Protein AF-A0A518C9S1-F1 (afdb_monomer_lite)

Structure (mmCIF, N/CA/C/O backbone):
data_AF-A0A518C9S1-F1
#
_entry.id   AF-A0A518C9S1-F1
#
loop_
_atom_site.group_PDB
_atom_site.id
_atom_site.type_symbol
_atom_site.label_atom_id
_atom_site.label_alt_id
_atom_site.label_comp_id
_atom_site.label_asym_id
_atom_site.label_entity_id
_atom_site.label_seq_id
_atom_site.pdbx_PDB_ins_code
_atom_site.Cartn_x
_atom_site.Cartn_y
_atom_site.Cartn_z
_atom_site.occupancy
_atom_site.B_iso_or_equiv
_atom_site.auth_seq_id
_atom_site.auth_comp_id
_atom_site.auth_asym_id
_atom_site.auth_atom_id
_atom_site.pdbx_PDB_model_num
ATOM 1 N N . MET A 1 1 ? -27.312 -19.125 54.087 1.00 83.06 1 MET A N 1
ATOM 2 C CA . MET A 1 1 ? -27.194 -19.380 52.635 1.00 83.06 1 MET A CA 1
ATOM 3 C C . MET A 1 1 ? -26.162 -18.412 52.085 1.00 83.06 1 MET A C 1
ATOM 5 O O . MET A 1 1 ? -26.338 -17.221 52.295 1.00 83.06 1 MET A O 1
ATOM 9 N N . ILE A 1 2 ? -25.080 -18.897 51.471 1.00 85.62 2 ILE A N 1
ATOM 10 C CA . ILE A 1 2 ? -24.078 -18.037 50.819 1.00 85.62 2 ILE A CA 1
ATOM 11 C C . ILE A 1 2 ? -24.485 -17.885 49.352 1.00 85.62 2 ILE A C 1
ATOM 13 O O . ILE A 1 2 ? -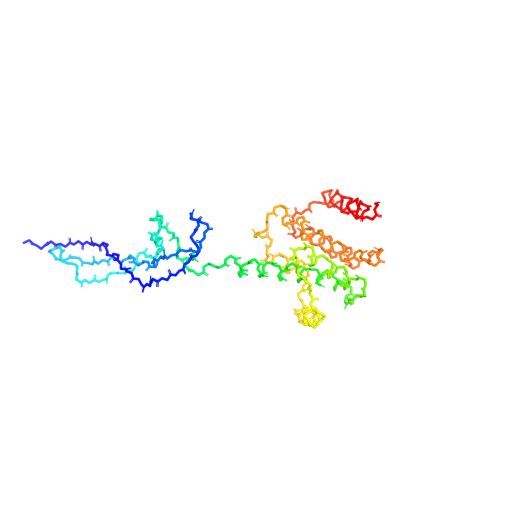24.740 -18.891 48.693 1.00 85.62 2 ILE A O 1
ATOM 17 N N . ILE A 1 3 ? -24.561 -16.648 48.855 1.00 87.88 3 ILE A N 1
ATOM 18 C CA . ILE A 1 3 ? -24.878 -16.346 47.452 1.00 87.88 3 ILE A CA 1
ATOM 19 C C . ILE A 1 3 ? -23.608 -15.835 46.776 1.00 87.88 3 ILE A C 1
ATOM 21 O O . ILE A 1 3 ? -23.032 -14.839 47.218 1.00 87.88 3 ILE A O 1
ATOM 25 N N . PHE A 1 4 ? -23.194 -16.501 45.702 1.00 88.81 4 PHE A N 1
ATOM 26 C CA . PHE A 1 4 ? -22.043 -16.126 44.886 1.00 88.81 4 PHE A CA 1
ATOM 27 C C . PHE A 1 4 ? -22.423 -16.087 43.402 1.00 88.81 4 PHE A C 1
ATOM 29 O O . PHE A 1 4 ? -23.353 -16.766 42.971 1.00 88.81 4 PHE A O 1
ATOM 36 N N . GLY A 1 5 ? -21.708 -15.281 42.622 1.00 90.62 5 GLY A N 1
ATOM 37 C CA . GLY A 1 5 ? -21.953 -15.111 41.189 1.00 90.62 5 GLY A CA 1
ATOM 38 C C . GLY A 1 5 ? -20.845 -14.314 40.512 1.00 90.62 5 GLY A C 1
ATOM 39 O O . GLY A 1 5 ? -19.827 -14.014 41.136 1.00 90.62 5 GLY A O 1
ATOM 40 N N . THR A 1 6 ? -21.040 -13.921 39.256 1.00 91.00 6 THR A N 1
ATOM 41 C CA . THR A 1 6 ? -20.076 -13.105 38.506 1.00 91.00 6 THR A CA 1
ATOM 42 C C . THR A 1 6 ? -20.766 -11.893 37.883 1.00 91.00 6 THR A C 1
ATOM 44 O O . THR A 1 6 ? -21.948 -11.945 37.544 1.00 91.00 6 THR A O 1
ATOM 47 N N . ARG A 1 7 ? -20.051 -10.770 37.762 1.00 90.50 7 ARG A N 1
ATOM 48 C CA . ARG A 1 7 ? -20.583 -9.527 37.185 1.00 90.50 7 ARG A CA 1
ATOM 49 C C . ARG A 1 7 ? -19.557 -8.874 36.269 1.00 90.50 7 ARG A C 1
ATOM 51 O O . ARG A 1 7 ? -18.395 -8.751 36.640 1.00 90.50 7 ARG A O 1
ATOM 58 N N . GLY A 1 8 ? -19.992 -8.433 35.091 1.00 90.56 8 GLY A N 1
ATOM 59 C CA . GLY A 1 8 ? -19.190 -7.576 34.220 1.00 90.56 8 GLY A CA 1
ATOM 60 C C . GLY A 1 8 ? -19.169 -6.138 34.739 1.00 90.56 8 GLY A C 1
ATOM 61 O O . GLY A 1 8 ? -20.220 -5.584 35.064 1.00 90.56 8 GLY A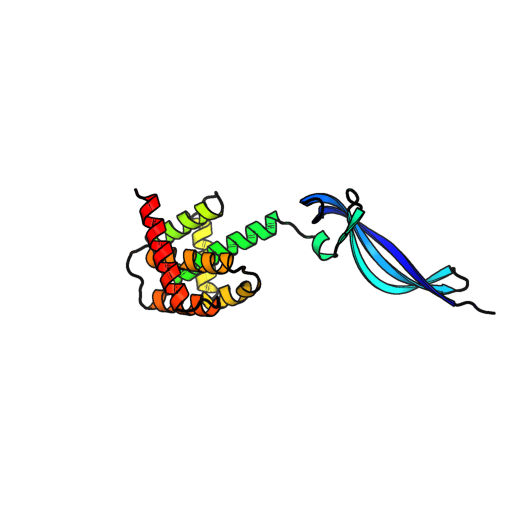 O 1
ATOM 62 N N . ILE A 1 9 ? -17.983 -5.545 34.827 1.00 90.94 9 ILE A N 1
ATOM 63 C CA . ILE A 1 9 ? -17.778 -4.130 35.135 1.00 90.94 9 ILE A CA 1
ATOM 64 C C . ILE A 1 9 ? -16.995 -3.516 33.981 1.00 90.94 9 ILE A C 1
ATOM 66 O O . ILE A 1 9 ? -15.922 -4.006 33.629 1.00 90.94 9 ILE A O 1
ATOM 70 N N . THR A 1 10 ? -17.536 -2.441 33.414 1.00 93.69 10 THR A N 1
ATOM 71 C CA . THR A 1 10 ? -16.871 -1.656 32.375 1.00 93.69 10 THR A CA 1
ATOM 72 C C . THR A 1 10 ? -16.194 -0.449 33.007 1.00 93.69 10 THR A C 1
ATOM 74 O O . THR A 1 10 ? -16.830 0.302 33.746 1.00 93.69 10 THR A O 1
ATOM 77 N N . SER A 1 11 ? -14.919 -0.242 32.695 1.00 93.25 11 SER A N 1
ATOM 78 C CA . SER A 1 11 ? -14.149 0.930 33.112 1.00 93.25 11 SER A CA 1
ATOM 79 C C . SER A 1 11 ? -13.573 1.655 3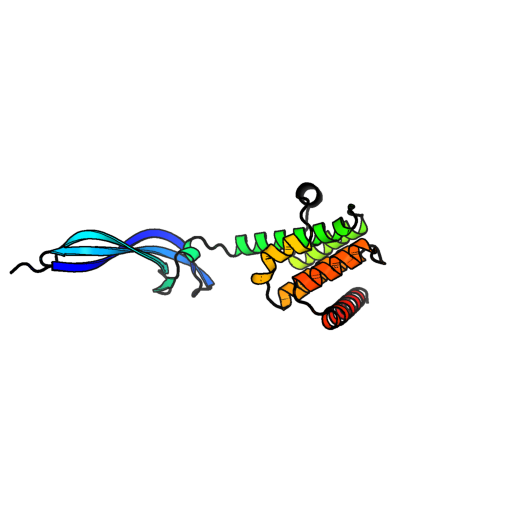1.901 1.00 93.25 11 SER A C 1
ATOM 81 O O . SER A 1 11 ? -13.225 1.022 30.905 1.00 93.25 11 SER A O 1
ATOM 83 N N . THR A 1 12 ? -13.426 2.975 31.990 1.00 96.31 12 THR A N 1
ATOM 84 C CA . THR A 1 12 ? -12.639 3.741 31.014 1.00 96.31 12 THR A CA 1
ATOM 85 C C . THR A 1 12 ? -11.154 3.552 31.311 1.00 96.31 12 THR A C 1
ATOM 87 O O . THR A 1 12 ? -10.730 3.777 32.441 1.00 96.31 12 THR A O 1
ATOM 90 N N . VAL A 1 13 ? -10.386 3.124 30.312 1.00 95.31 13 VAL A N 1
ATOM 91 C CA . VAL A 1 13 ? -8.920 3.032 30.354 1.00 95.31 13 VAL A CA 1
ATOM 92 C C . VAL A 1 13 ? -8.311 4.385 30.002 1.00 95.31 13 VAL A C 1
ATOM 94 O O . VAL A 1 13 ? -7.478 4.897 30.739 1.00 95.31 13 VAL A O 1
ATOM 97 N N . GLU A 1 14 ? -8.764 4.968 28.894 1.00 96.00 14 GLU A N 1
ATOM 98 C CA . GLU A 1 14 ? -8.257 6.220 28.336 1.00 96.00 14 GLU A CA 1
ATOM 99 C C . GLU A 1 14 ? -9.391 6.949 27.598 1.00 96.00 14 GLU A C 1
ATOM 101 O O . GLU A 1 14 ? -10.331 6.309 27.118 1.00 96.00 14 GLU A O 1
ATOM 106 N N . SER A 1 15 ? -9.305 8.277 27.502 1.00 96.12 15 SER A N 1
ATOM 107 C CA . SER A 1 15 ? -10.155 9.101 26.637 1.00 96.12 15 SER A CA 1
ATOM 108 C C . SER A 1 15 ? -9.281 10.035 25.807 1.00 96.12 15 SER A C 1
ATOM 110 O O . SER A 1 15 ? -8.419 10.714 26.358 1.00 96.12 15 SER A O 1
ATOM 112 N N . ASN A 1 16 ? -9.513 10.065 24.500 1.00 96.38 16 ASN A N 1
ATOM 113 C CA . ASN A 1 16 ? -8.764 10.840 23.518 1.00 96.38 16 ASN A CA 1
ATOM 114 C C . ASN A 1 16 ? -9.576 10.924 22.211 1.00 96.38 16 ASN A C 1
ATOM 116 O O . ASN A 1 16 ? -10.662 10.343 22.101 1.00 96.38 16 ASN A O 1
ATOM 120 N N . GLN A 1 17 ? -9.053 11.640 21.220 1.00 95.88 17 GLN A N 1
ATOM 121 C CA . GLN A 1 17 ? -9.590 11.651 19.868 1.00 95.88 17 GLN A CA 1
ATOM 122 C C . GLN A 1 17 ? -9.125 10.441 19.069 1.00 95.88 17 GLN A C 1
ATOM 124 O O . GLN A 1 17 ? -7.969 10.040 19.144 1.00 95.88 17 GLN A O 1
ATOM 129 N N . PHE A 1 18 ? -10.028 9.904 18.254 1.00 96.12 18 PHE A N 1
ATOM 130 C CA . PHE A 1 18 ? -9.749 8.808 17.332 1.00 96.12 18 PHE A CA 1
ATOM 131 C C . PHE A 1 18 ? -10.557 8.971 16.039 1.00 96.12 18 PHE A C 1
ATOM 133 O O . PHE A 1 18 ? -11.536 9.727 15.986 1.00 96.12 18 PHE A O 1
ATOM 140 N N . ASN A 1 19 ? -10.167 8.260 14.982 1.00 96.25 19 ASN A N 1
ATOM 141 C CA . ASN A 1 19 ? -10.894 8.252 13.714 1.00 96.25 19 ASN A CA 1
ATOM 142 C C . ASN A 1 19 ? -12.090 7.294 13.789 1.00 96.25 19 ASN A C 1
ATOM 144 O O . ASN A 1 19 ? -11.945 6.081 13.675 1.00 96.25 19 ASN A O 1
ATOM 148 N N . CYS A 1 20 ? -13.295 7.838 13.982 1.00 96.00 20 CYS A N 1
ATOM 149 C CA . CYS A 1 20 ? -14.496 7.022 14.151 1.00 96.00 20 CYS A CA 1
ATOM 150 C C . CYS A 1 20 ? -14.978 6.436 12.804 1.00 96.00 20 CYS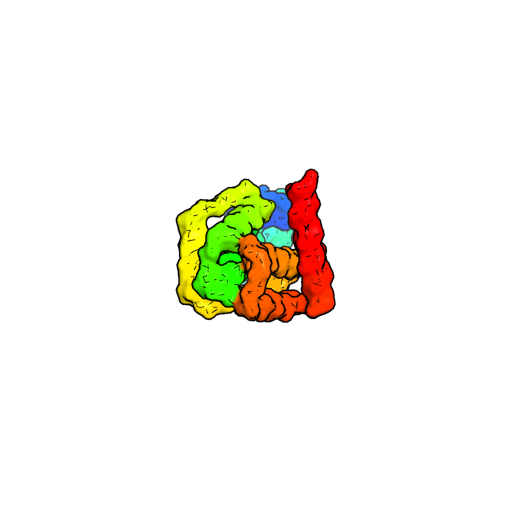 A C 1
ATOM 152 O O . CYS A 1 20 ? -15.341 7.220 11.921 1.00 96.00 20 CYS A O 1
ATOM 154 N N . PRO A 1 21 ? -15.093 5.097 12.650 1.00 95.06 21 PRO A N 1
ATOM 155 C CA . PRO A 1 21 ? -15.504 4.461 11.392 1.00 95.06 21 PRO A CA 1
ATOM 156 C C . PRO A 1 21 ? -16.924 4.831 10.960 1.00 95.06 21 PRO A C 1
ATOM 158 O O . PRO A 1 21 ? -17.211 4.951 9.773 1.00 95.06 21 PRO A O 1
ATOM 161 N N . GLN A 1 22 ? -17.820 5.051 11.927 1.00 96.50 22 GLN A N 1
ATOM 162 C CA . GLN A 1 22 ? -19.209 5.418 11.649 1.00 96.50 22 GLN A CA 1
ATOM 163 C C . GLN A 1 22 ? -19.358 6.907 11.308 1.00 96.50 22 GLN A C 1
ATOM 165 O O . GLN A 1 22 ? -20.095 7.262 10.391 1.00 96.50 22 GLN A O 1
ATOM 170 N N . CYS A 1 23 ? -18.653 7.792 12.021 1.00 95.94 23 CYS A N 1
ATOM 171 C CA . CYS A 1 23 ? -18.693 9.232 11.746 1.00 95.94 23 CYS A CA 1
ATOM 172 C C . CYS A 1 23 ? -17.833 9.630 10.539 1.00 95.94 23 CYS A C 1
ATOM 174 O O . CYS A 1 23 ? -18.062 10.697 9.976 1.00 95.94 23 CYS A O 1
ATOM 176 N N . ARG A 1 24 ? -16.853 8.794 10.161 1.00 94.06 24 ARG A N 1
ATOM 177 C CA . ARG A 1 24 ? -15.852 9.042 9.108 1.00 94.06 24 ARG A CA 1
ATOM 178 C C . ARG A 1 24 ? -15.033 10.319 9.333 1.00 94.06 24 ARG A C 1
ATOM 180 O O . ARG A 1 24 ? -14.754 11.063 8.403 1.00 94.06 24 ARG A O 1
ATOM 187 N N . THR A 1 25 ? -14.701 10.606 10.591 1.00 95.00 25 THR A N 1
ATOM 188 C CA . THR A 1 25 ? -13.918 11.785 10.996 1.00 95.00 25 THR A CA 1
ATOM 189 C C . THR A 1 25 ? -13.370 11.598 12.411 1.00 95.00 25 THR A C 1
ATOM 191 O O . THR A 1 25 ? -13.895 10.780 13.177 1.00 95.00 25 THR A O 1
ATOM 194 N N . LYS A 1 26 ? -12.369 12.405 12.788 1.00 96.00 26 LYS A N 1
ATOM 195 C CA . LYS A 1 26 ? -11.877 12.489 14.170 1.00 96.00 26 LYS A CA 1
ATOM 196 C C . LYS A 1 26 ? -12.993 12.904 15.135 1.00 96.00 26 LYS A C 1
ATOM 198 O O . LYS A 1 26 ? -13.758 13.845 14.870 1.00 96.00 26 LYS A O 1
ATOM 203 N N . ARG A 1 27 ? -13.115 12.157 16.231 1.00 97.19 27 ARG A N 1
ATOM 204 C CA . ARG A 1 27 ? -14.093 12.351 17.309 1.00 97.19 27 ARG A CA 1
ATOM 205 C C . ARG A 1 27 ? -13.482 11.988 18.649 1.00 97.19 27 ARG A C 1
ATOM 207 O O . ARG A 1 27 ? -12.630 11.109 18.712 1.00 97.19 27 ARG A O 1
ATOM 214 N N . ASP A 1 28 ? -13.987 12.612 19.706 1.00 97.69 28 ASP A N 1
ATOM 215 C CA . ASP A 1 28 ? -13.690 12.182 21.066 1.00 97.69 28 ASP A CA 1
ATOM 216 C C . ASP A 1 28 ? -14.310 10.800 21.324 1.00 97.69 28 ASP A C 1
ATOM 218 O O . ASP A 1 28 ? -15.440 10.491 20.908 1.00 97.69 28 ASP A O 1
ATOM 222 N N . GLY A 1 29 ? -13.545 9.954 21.999 1.00 97.38 29 GLY A N 1
ATOM 223 C CA . GLY A 1 29 ? -13.975 8.634 22.413 1.00 97.38 29 GLY A CA 1
ATOM 224 C C . GLY A 1 29 ? -13.306 8.192 23.702 1.00 97.38 29 GLY A C 1
ATOM 225 O O . GLY A 1 29 ? -12.486 8.897 24.294 1.00 97.38 29 GLY A O 1
ATOM 226 N N . SER A 1 30 ? -13.675 6.997 24.142 1.00 97.88 30 SER A N 1
ATOM 227 C CA . SER A 1 30 ? -13.059 6.335 25.286 1.00 97.88 30 SER A CA 1
ATOM 228 C C . SER A 1 30 ? -12.710 4.898 24.949 1.00 97.88 30 SER A C 1
ATOM 230 O O . SER A 1 30 ? -13.578 4.141 24.518 1.00 97.88 30 SER A O 1
ATOM 232 N N . LEU A 1 31 ? -11.481 4.493 25.257 1.00 97.69 31 LEU A N 1
ATOM 233 C CA . LEU A 1 31 ? -11.116 3.089 25.326 1.00 97.69 31 LEU A CA 1
ATOM 234 C C . LEU A 1 31 ? -11.705 2.498 26.610 1.00 97.69 31 LEU A C 1
ATOM 236 O O . LEU A 1 31 ? -11.372 2.910 27.724 1.00 97.69 31 LEU A O 1
ATOM 240 N N . LYS A 1 32 ? -12.611 1.540 26.463 1.00 96.81 32 LYS A N 1
ATOM 241 C CA . LYS A 1 32 ? -13.275 0.832 27.554 1.00 96.81 32 LYS A CA 1
ATOM 242 C C . LYS A 1 32 ? -12.652 -0.541 27.734 1.00 96.81 32 LYS A C 1
ATOM 244 O O . LYS A 1 32 ? -12.314 -1.206 26.764 1.00 96.81 32 LYS A O 1
ATOM 249 N N . ASN A 1 33 ? -12.554 -0.990 28.979 1.00 95.69 33 ASN A N 1
ATOM 250 C CA . ASN A 1 33 ? -12.179 -2.354 29.331 1.00 95.69 33 ASN A CA 1
ATOM 251 C C . ASN A 1 33 ? -13.332 -3.013 30.088 1.00 95.69 33 ASN A C 1
ATOM 253 O O . ASN A 1 33 ? -13.842 -2.447 31.057 1.00 95.69 33 ASN A O 1
ATOM 257 N N . VAL A 1 34 ? -13.725 -4.212 29.664 1.00 94.44 34 VAL A N 1
ATOM 258 C CA . VAL A 1 34 ? -14.765 -5.005 30.325 1.00 94.44 34 VAL A CA 1
ATOM 259 C C . VAL A 1 34 ? -14.091 -6.074 31.165 1.00 94.44 34 VAL A C 1
ATOM 261 O O . VAL A 1 34 ? -13.456 -6.969 30.624 1.00 94.44 34 VAL A O 1
ATOM 264 N N . SER A 1 35 ? -14.258 -6.036 32.481 1.00 93.38 35 SER A N 1
ATOM 265 C CA . SER A 1 35 ? -13.691 -7.033 33.394 1.00 93.38 35 SER A CA 1
ATOM 266 C C . SER A 1 35 ? -14.784 -7.839 34.082 1.00 93.38 35 SER A C 1
ATOM 268 O O . SER A 1 35 ? -15.803 -7.295 34.500 1.00 93.38 35 SER A O 1
ATOM 270 N N . THR A 1 36 ? -14.575 -9.145 34.236 1.00 93.19 36 THR A N 1
ATOM 271 C CA . THR A 1 36 ? -15.463 -9.997 35.038 1.00 93.19 36 THR A CA 1
ATOM 272 C C . THR A 1 36 ? -14.998 -9.965 36.488 1.00 93.19 36 THR A C 1
ATOM 274 O O . THR A 1 36 ? -13.824 -10.195 36.753 1.00 93.19 36 THR A O 1
ATOM 277 N N . PHE A 1 37 ? -15.903 -9.729 37.431 1.00 93.38 37 PHE A N 1
ATOM 278 C CA . PHE A 1 37 ? -15.643 -9.772 38.868 1.00 93.38 37 PHE A CA 1
ATOM 279 C C . PHE A 1 37 ? -16.410 -10.921 39.517 1.00 93.38 37 PHE A C 1
ATOM 281 O O . PHE A 1 37 ? -17.573 -11.162 39.187 1.00 93.38 37 PHE A O 1
ATOM 288 N N . PHE A 1 38 ? -15.776 -11.611 40.460 1.00 92.94 38 PHE A N 1
ATOM 289 C CA . PHE A 1 38 ? -16.448 -12.482 41.413 1.00 92.94 38 PHE A CA 1
ATOM 290 C C . PHE A 1 38 ? -17.284 -11.628 42.360 1.00 92.94 38 PHE A C 1
ATOM 292 O O . PHE A 1 38 ? -16.807 -10.620 42.890 1.00 92.94 38 PHE A O 1
ATOM 299 N N . THR A 1 39 ? -18.523 -12.044 42.582 1.00 92.00 39 THR A N 1
ATOM 300 C CA . THR A 1 39 ? -19.456 -11.371 43.478 1.00 92.00 39 THR A CA 1
ATOM 301 C C . THR A 1 39 ? -19.839 -12.279 44.638 1.00 92.00 39 THR A C 1
ATOM 303 O O . THR A 1 39 ? -20.135 -13.457 44.435 1.00 92.00 39 THR A O 1
ATOM 306 N N . LEU A 1 40 ? -19.867 -11.716 45.844 1.00 93.12 40 LEU A N 1
ATOM 307 C CA . LEU A 1 40 ? -20.363 -12.358 47.059 1.00 93.12 40 LEU A CA 1
ATOM 308 C C . LEU A 1 40 ? -21.457 -11.468 47.641 1.00 93.12 40 LEU A C 1
ATOM 310 O O . LEU A 1 40 ? -21.236 -10.272 47.818 1.00 93.12 40 LEU A O 1
ATOM 314 N N . TYR A 1 41 ? -22.645 -12.025 47.886 1.00 91.62 41 TYR A N 1
ATOM 315 C CA . TYR A 1 41 ? -23.826 -11.238 48.266 1.00 91.62 41 TYR A CA 1
ATOM 316 C C . TYR A 1 41 ? -24.040 -10.017 47.347 1.00 91.62 41 TYR A C 1
ATOM 318 O O . TYR A 1 41 ? -24.345 -8.923 47.809 1.00 91.62 41 TYR A O 1
ATOM 326 N N . PHE A 1 42 ? -23.853 -10.210 46.034 1.00 86.69 42 PHE A N 1
ATOM 327 C CA . PHE A 1 42 ? -23.979 -9.187 44.982 1.00 86.69 42 PHE A CA 1
ATOM 328 C C . PHE A 1 42 ? -22.933 -8.058 44.997 1.00 86.69 42 PHE A C 1
ATOM 330 O O . PHE A 1 42 ? -22.970 -7.191 44.123 1.00 86.69 42 PHE A O 1
ATOM 337 N N . ILE A 1 43 ? -21.965 -8.087 45.916 1.00 90.38 43 ILE A N 1
ATOM 338 C CA . ILE A 1 43 ? -20.846 -7.142 45.952 1.00 90.38 43 ILE A CA 1
ATOM 339 C C . ILE A 1 43 ? -19.699 -7.711 45.100 1.00 90.38 43 ILE A C 1
ATOM 341 O O . ILE A 1 43 ? -19.239 -8.816 45.397 1.00 90.38 43 ILE A O 1
ATOM 345 N N . PRO A 1 44 ? -19.229 -7.019 44.044 1.00 88.50 44 PRO A N 1
ATOM 346 C CA . PRO A 1 44 ? -18.062 -7.441 43.273 1.00 88.50 44 PRO A CA 1
ATOM 347 C C . PRO A 1 44 ? -16.781 -7.221 44.083 1.00 88.50 44 PRO A C 1
ATOM 349 O O . PRO A 1 44 ? -16.443 -6.089 44.411 1.00 88.50 44 PRO A O 1
ATOM 352 N N . LEU A 1 45 ? -16.079 -8.306 44.416 1.00 89.56 45 LEU A N 1
ATOM 353 C CA . LEU A 1 45 ? -14.921 -8.270 45.316 1.00 89.56 45 LEU A CA 1
ATOM 354 C C . LEU A 1 45 ? -13.595 -8.493 44.592 1.00 89.56 45 LEU A C 1
ATOM 356 O O . LEU A 1 45 ? -12.621 -7.807 44.879 1.00 89.56 45 LEU A O 1
ATOM 360 N N . ILE A 1 46 ? -13.543 -9.463 43.675 1.00 87.88 46 ILE A N 1
ATOM 361 C CA . ILE A 1 46 ? -12.276 -9.924 43.094 1.00 87.88 46 ILE A CA 1
ATOM 362 C C . ILE A 1 46 ? -12.389 -9.912 41.567 1.00 87.88 46 ILE A C 1
ATOM 364 O O . ILE A 1 46 ? -13.264 -10.599 41.035 1.00 87.88 46 ILE A O 1
ATOM 368 N N . PRO A 1 47 ? -11.539 -9.169 40.838 1.00 86.62 47 PRO A N 1
ATOM 369 C CA . PRO A 1 47 ? -11.487 -9.260 39.385 1.00 86.62 47 PRO A CA 1
ATOM 370 C C . PRO A 1 47 ? -10.973 -10.644 38.974 1.00 86.62 47 PRO A C 1
ATOM 372 O O . PRO A 1 47 ? -9.926 -11.091 39.430 1.00 86.62 47 PRO A O 1
ATOM 375 N N . MET A 1 48 ? -11.708 -11.323 38.100 1.00 87.25 48 MET A N 1
ATOM 376 C CA . MET A 1 48 ? -11.352 -12.641 37.561 1.00 87.25 48 MET A CA 1
ATOM 377 C C . MET A 1 48 ? -10.712 -12.566 36.168 1.00 87.25 48 MET A C 1
ATOM 379 O O . MET A 1 48 ? -10.255 -13.582 35.659 1.00 87.25 48 MET A O 1
ATOM 383 N N . GLY A 1 49 ? -10.686 -11.384 35.542 1.00 83.44 49 GLY A N 1
ATOM 384 C CA . GLY A 1 49 ? -10.008 -11.154 34.263 1.00 83.44 49 GLY A CA 1
ATOM 385 C C . GLY A 1 49 ? -10.747 -10.186 33.341 1.00 83.44 49 GLY A C 1
ATOM 386 O O . GLY A 1 49 ? -11.951 -9.951 33.498 1.00 83.44 49 GLY A O 1
ATOM 387 N N . SER A 1 50 ? -10.019 -9.628 32.370 1.00 87.25 50 SER A N 1
ATOM 388 C CA . SER A 1 50 ? -10.603 -8.837 31.282 1.00 87.25 50 SER A CA 1
ATOM 389 C C . SER A 1 50 ? -11.270 -9.755 30.254 1.00 87.25 50 SER A C 1
ATOM 391 O O . SER A 1 50 ? -10.759 -10.824 29.930 1.00 87.25 50 SER A O 1
ATOM 393 N N . ARG A 1 51 ? -12.434 -9.338 29.757 1.00 87.44 51 ARG A N 1
ATOM 394 C CA . ARG A 1 51 ? -13.171 -9.955 28.647 1.00 87.44 51 ARG A CA 1
ATOM 395 C C . ARG A 1 51 ? -12.866 -9.292 27.304 1.00 87.44 51 ARG A C 1
ATOM 397 O O . ARG A 1 51 ? -13.391 -9.750 26.295 1.00 87.44 51 ARG A O 1
ATOM 404 N N . GLY A 1 52 ? -12.071 -8.225 27.300 1.00 91.81 52 GLY A N 1
ATOM 405 C CA . GLY A 1 52 ? -11.732 -7.455 26.112 1.00 91.81 52 GLY A CA 1
ATOM 406 C C . GLY A 1 52 ? -11.907 -5.956 26.313 1.00 91.81 52 GLY A C 1
ATOM 407 O O . GLY A 1 52 ? -12.477 -5.482 27.306 1.00 91.81 52 GLY A O 1
ATOM 408 N N . LYS A 1 53 ? -11.408 -5.218 25.329 1.00 95.44 53 LYS A N 1
ATOM 409 C CA . LYS A 1 53 ? -11.535 -3.773 25.236 1.00 95.44 53 LYS A CA 1
ATOM 410 C C . LYS A 1 53 ? -12.281 -3.388 23.968 1.00 95.44 53 LYS A C 1
ATOM 412 O O . LYS A 1 53 ? -12.345 -4.158 23.015 1.00 95.44 53 LYS A O 1
ATOM 417 N N . TYR A 1 54 ? -12.868 -2.204 23.991 1.00 96.75 54 TYR A N 1
ATOM 418 C CA . TYR A 1 54 ? -13.550 -1.619 22.846 1.00 96.75 54 TYR A CA 1
ATOM 419 C C . TYR A 1 54 ? -13.471 -0.098 22.930 1.00 96.75 54 TYR A C 1
ATOM 421 O O . TYR A 1 54 ? -13.322 0.464 24.014 1.00 96.75 54 TYR A O 1
ATOM 429 N N . VAL A 1 55 ? -13.585 0.572 21.794 1.00 97.81 55 VAL A N 1
ATOM 430 C CA . VAL A 1 55 ? -13.651 2.031 21.719 1.00 97.81 55 VAL A CA 1
ATOM 431 C C . VAL A 1 55 ? -15.107 2.462 21.659 1.00 97.81 55 VAL A C 1
ATOM 433 O O . VAL A 1 55 ? -15.857 1.972 20.823 1.00 97.81 55 VAL A O 1
ATOM 436 N N . GLU A 1 56 ? -15.504 3.400 22.510 1.00 97.94 56 GLU A N 1
ATOM 437 C CA . GLU A 1 56 ? -16.821 4.036 22.473 1.00 97.94 56 GLU A CA 1
ATOM 438 C C . GLU A 1 56 ? -16.697 5.461 21.924 1.00 97.94 56 GLU A C 1
ATOM 440 O O . GLU A 1 56 ? -15.960 6.279 22.479 1.00 97.94 56 GLU A O 1
ATOM 445 N N . CYS A 1 57 ? -17.425 5.782 20.852 1.00 97.94 57 CYS A N 1
ATOM 446 C CA . CYS A 1 57 ? -17.494 7.149 20.333 1.00 97.94 57 CYS A CA 1
ATOM 447 C C . CYS A 1 57 ? -18.499 7.985 21.127 1.00 97.94 57 CYS A C 1
ATOM 449 O O . CYS A 1 57 ? -19.674 7.630 21.197 1.00 97.94 57 CYS A O 1
ATOM 451 N N . HIS A 1 58 ? -18.096 9.157 21.620 1.00 97.88 58 HIS A N 1
ATOM 452 C CA . HIS A 1 58 ? -19.005 10.035 22.374 1.00 97.88 58 HIS A CA 1
ATOM 453 C C . HIS A 1 58 ? -20.016 10.768 21.488 1.00 97.88 58 HIS A C 1
ATOM 455 O O . HIS A 1 58 ? -21.031 11.250 21.979 1.00 97.88 58 HIS A O 1
ATOM 461 N N . SER A 1 59 ? -19.756 10.853 20.180 1.00 97.50 59 SER A N 1
ATOM 462 C CA . SER A 1 59 ? -20.635 11.549 19.235 1.00 97.50 59 SER A CA 1
ATOM 463 C C . SER A 1 59 ? -21.752 10.656 18.697 1.00 97.50 59 SER A C 1
ATOM 465 O O . SER A 1 59 ? -22.902 11.084 18.676 1.00 97.50 59 SER A O 1
ATOM 467 N N . CYS A 1 60 ? -21.438 9.435 18.251 1.00 97.38 60 CYS A N 1
ATOM 468 C CA . CYS A 1 60 ? -22.435 8.532 17.667 1.00 97.38 60 CYS A CA 1
ATOM 469 C C . CYS A 1 60 ? -22.850 7.373 18.583 1.00 97.38 60 CYS A C 1
ATOM 471 O O . CYS A 1 60 ? -23.733 6.609 18.203 1.00 97.38 60 CYS A O 1
ATOM 473 N N . GLY A 1 61 ? -22.202 7.205 19.743 1.00 97.00 61 GLY A N 1
ATOM 474 C CA . GLY A 1 61 ? -22.463 6.104 20.681 1.00 97.00 61 GLY A CA 1
ATOM 475 C C . GLY A 1 61 ? -22.055 4.717 20.169 1.00 97.00 61 GLY A C 1
ATOM 476 O O . GLY A 1 61 ? -22.452 3.709 20.745 1.00 97.00 61 GLY A O 1
ATOM 477 N N . GLY A 1 62 ? -21.314 4.648 19.059 1.00 96.88 62 GLY A N 1
ATOM 478 C CA . GLY A 1 62 ? -20.873 3.386 18.466 1.00 96.88 62 GLY A CA 1
ATOM 479 C C . GLY A 1 62 ? -19.749 2.736 19.272 1.00 96.88 62 GLY A C 1
ATOM 480 O O . GLY A 1 62 ? -18.878 3.443 19.786 1.00 96.88 62 GLY A O 1
ATOM 481 N N . ASN A 1 63 ? -19.759 1.401 19.324 1.00 97.19 63 ASN A N 1
ATOM 482 C CA . ASN A 1 63 ? -18.713 0.584 19.936 1.00 97.19 63 ASN A CA 1
ATOM 483 C C . ASN A 1 63 ? -17.890 -0.108 18.845 1.00 97.19 63 ASN A C 1
ATOM 485 O O . ASN A 1 63 ? -18.450 -0.813 18.005 1.00 97.19 63 ASN A O 1
ATOM 489 N N . PHE A 1 64 ? -16.574 0.071 18.877 1.00 96.69 64 PHE A N 1
ATOM 490 C CA . PHE A 1 64 ? -15.636 -0.421 17.869 1.00 96.69 64 PHE A CA 1
ATOM 491 C C . PHE A 1 64 ? -14.535 -1.262 18.511 1.00 96.69 64 PHE A C 1
ATOM 493 O O . PHE A 1 64 ? -14.317 -1.199 19.721 1.00 96.69 64 PHE A O 1
ATOM 500 N N . ALA A 1 65 ? -13.840 -2.053 17.701 1.00 95.69 65 ALA A N 1
ATOM 501 C CA . ALA A 1 65 ? -12.708 -2.846 18.161 1.00 95.69 65 ALA A CA 1
ATOM 502 C C . ALA A 1 65 ? -11.549 -1.941 18.650 1.00 95.69 65 ALA A C 1
ATOM 504 O O . ALA A 1 65 ? -11.469 -0.771 18.264 1.00 95.69 65 ALA A O 1
ATOM 505 N N . GLU A 1 66 ? -10.695 -2.448 19.548 1.00 95.31 66 GLU A N 1
ATOM 506 C CA . GLU A 1 66 ? -9.614 -1.666 20.183 1.00 95.31 66 GLU A CA 1
ATOM 507 C C . GLU A 1 66 ? -8.622 -1.100 19.157 1.00 95.31 66 GLU A C 1
ATOM 509 O O . GLU A 1 66 ? -8.104 -0.004 19.351 1.00 95.31 66 GLU A O 1
ATOM 514 N N . GLU A 1 67 ? -8.411 -1.794 18.040 1.00 93.31 67 GLU A N 1
ATOM 515 C CA . GLU A 1 67 ? -7.458 -1.437 16.984 1.00 93.31 67 GLU A CA 1
ATOM 516 C C . GLU A 1 67 ? -7.776 -0.072 16.355 1.00 93.31 67 GLU A C 1
ATOM 518 O O . GLU A 1 67 ? -6.881 0.658 15.932 1.00 93.31 67 GLU A O 1
ATOM 523 N N . VAL A 1 68 ? -9.052 0.322 16.360 1.00 94.31 68 VAL A N 1
ATOM 524 C CA . VAL A 1 68 ? -9.517 1.613 15.833 1.00 94.31 68 VAL A CA 1
ATOM 525 C C . VAL A 1 68 ? -9.042 2.788 16.702 1.00 94.31 68 VAL A C 1
ATOM 527 O O . VAL A 1 68 ? -9.011 3.926 16.238 1.00 94.31 68 VAL A O 1
ATOM 530 N N . TRP A 1 69 ? -8.634 2.537 17.952 1.00 95.19 69 TRP A N 1
ATOM 531 C CA . TRP A 1 69 ? -8.144 3.576 18.863 1.00 95.19 69 TRP A CA 1
ATOM 532 C C . TRP A 1 69 ? -6.892 4.280 18.337 1.00 95.19 69 TRP A C 1
ATOM 534 O O . TRP A 1 69 ? -6.760 5.490 18.488 1.00 95.19 69 TRP A O 1
ATOM 544 N N . GLN A 1 70 ? -5.995 3.519 17.706 1.00 91.56 70 GLN A N 1
ATOM 545 C CA . GLN A 1 70 ? -4.714 4.005 17.182 1.00 91.56 70 GLN A CA 1
ATOM 546 C C . GLN A 1 70 ? -4.716 4.151 15.657 1.00 91.56 70 GLN A C 1
ATOM 548 O O . GLN A 1 70 ? -3.683 4.445 15.065 1.00 91.56 70 GLN A O 1
ATOM 553 N N . TYR A 1 71 ? -5.865 3.942 15.014 1.00 91.00 71 TYR A N 1
ATOM 554 C CA . TYR A 1 71 ? -5.978 4.018 13.567 1.00 91.00 71 TYR A CA 1
ATOM 555 C C . TYR A 1 71 ? -5.857 5.466 13.070 1.00 91.00 71 TYR A C 1
ATOM 557 O O . TYR A 1 71 ? -6.697 6.320 13.389 1.00 91.00 71 TYR A O 1
ATOM 565 N N . ASP A 1 72 ? -4.841 5.724 12.246 1.00 90.25 72 ASP A N 1
ATOM 566 C CA . ASP A 1 72 ? -4.660 6.983 11.528 1.00 90.25 72 ASP A CA 1
ATOM 567 C C . ASP A 1 72 ? -4.700 6.747 10.003 1.00 90.25 72 ASP A C 1
ATOM 569 O O . ASP A 1 72 ? -3.743 6.202 9.443 1.00 90.25 72 ASP A O 1
ATOM 573 N N . PRO A 1 73 ? -5.793 7.136 9.316 1.00 88.00 73 PRO A N 1
ATOM 574 C CA . PRO A 1 73 ? -5.933 6.926 7.879 1.00 88.00 73 PRO A CA 1
ATOM 575 C C . PRO A 1 73 ? -4.897 7.716 7.072 1.00 88.00 73 PRO A C 1
ATOM 577 O O . PRO A 1 73 ? -4.498 7.260 6.002 1.00 88.00 73 PRO A O 1
ATOM 580 N N . ASP A 1 74 ? -4.431 8.866 7.573 1.00 88.25 74 ASP A N 1
ATOM 581 C CA . ASP A 1 74 ? -3.430 9.677 6.873 1.00 88.25 74 ASP A CA 1
ATOM 582 C C . ASP A 1 74 ? -2.068 8.965 6.881 1.00 88.25 74 ASP A C 1
ATOM 584 O O . ASP A 1 74 ? -1.367 8.923 5.867 1.00 88.25 74 ASP A O 1
ATOM 588 N N . GLN A 1 75 ? -1.719 8.341 8.012 1.00 89.00 75 GLN A N 1
ATOM 589 C CA . GLN A 1 75 ? -0.506 7.536 8.140 1.00 89.00 75 GLN A CA 1
ATOM 590 C C . GLN A 1 75 ? -0.575 6.272 7.272 1.00 89.00 75 GLN A C 1
ATOM 592 O O . GLN A 1 75 ? 0.362 5.999 6.524 1.00 89.00 75 GLN A O 1
ATOM 597 N N . GLU A 1 76 ? -1.681 5.522 7.320 1.00 88.12 76 GLU A N 1
ATOM 598 C CA . GLU A 1 76 ? -1.863 4.317 6.495 1.00 88.12 76 GLU A CA 1
ATOM 599 C C . GLU A 1 76 ? -1.773 4.644 4.995 1.00 88.12 76 GLU A C 1
ATOM 601 O O . GLU A 1 76 ? -1.148 3.913 4.215 1.00 88.12 76 GLU A O 1
ATOM 606 N N . HIS A 1 77 ? -2.364 5.769 4.584 1.00 87.88 77 HIS A N 1
ATOM 607 C CA . HIS A 1 77 ? -2.281 6.236 3.209 1.00 87.88 77 HIS A CA 1
ATOM 608 C C . HIS A 1 77 ? -0.835 6.562 2.815 1.00 87.88 77 HIS A C 1
ATOM 610 O O . HIS A 1 77 ? -0.364 6.085 1.780 1.00 87.88 77 HIS A O 1
ATOM 616 N N . ALA A 1 78 ? -0.100 7.296 3.656 1.00 88.56 78 ALA A N 1
ATOM 617 C CA . ALA A 1 78 ? 1.307 7.611 3.420 1.00 88.56 78 ALA A CA 1
ATOM 618 C C . ALA A 1 78 ? 2.182 6.346 3.319 1.00 88.56 78 ALA A C 1
ATOM 620 O O . ALA A 1 78 ? 2.985 6.225 2.393 1.00 88.56 78 ALA A O 1
ATOM 621 N N . GLU A 1 79 ? 1.986 5.369 4.207 1.00 90.00 79 GLU A N 1
ATOM 622 C CA . GLU A 1 79 ? 2.685 4.078 4.165 1.00 90.00 79 GLU A CA 1
ATOM 623 C C . GLU A 1 79 ? 2.363 3.293 2.887 1.00 90.00 79 GLU A C 1
ATOM 625 O O . GLU A 1 79 ? 3.235 2.653 2.295 1.00 90.00 79 GLU A O 1
ATOM 630 N N . THR A 1 80 ? 1.114 3.353 2.422 1.00 90.31 80 THR A N 1
ATOM 631 C CA . THR A 1 80 ? 0.703 2.721 1.162 1.00 90.31 80 THR A CA 1
ATOM 632 C C . THR A 1 80 ? 1.395 3.374 -0.032 1.00 90.31 80 THR A C 1
ATOM 634 O O . THR A 1 80 ? 1.925 2.666 -0.888 1.00 90.31 80 THR A O 1
ATOM 637 N N . MET A 1 81 ? 1.459 4.706 -0.076 1.00 90.44 81 MET A N 1
ATOM 638 C CA . MET A 1 81 ? 2.155 5.429 -1.146 1.00 90.44 81 MET A CA 1
ATOM 639 C C . MET A 1 81 ? 3.663 5.145 -1.144 1.00 90.44 81 MET A C 1
ATOM 641 O O . MET A 1 81 ? 4.251 4.943 -2.207 1.00 90.44 81 MET A O 1
ATOM 645 N N . GLN A 1 82 ? 4.283 5.026 0.033 1.00 90.62 82 GLN A N 1
ATOM 646 C CA . GLN A 1 82 ? 5.680 4.597 0.152 1.00 90.62 82 GLN A CA 1
ATOM 647 C C . GLN A 1 82 ? 5.900 3.178 -0.390 1.00 90.62 82 GLN A C 1
ATOM 649 O O . GLN A 1 82 ? 6.876 2.935 -1.100 1.00 90.62 82 GLN A O 1
ATOM 654 N N . LYS A 1 83 ? 4.978 2.240 -0.133 1.00 92.81 83 LYS A N 1
ATOM 655 C CA . LYS A 1 83 ? 5.044 0.890 -0.724 1.00 92.81 83 LYS A CA 1
ATOM 656 C C . LYS A 1 83 ? 4.947 0.931 -2.251 1.00 92.81 83 LYS A C 1
ATOM 658 O O . LYS A 1 83 ? 5.676 0.196 -2.910 1.00 92.81 83 LYS A O 1
ATOM 663 N N . MET A 1 84 ? 4.110 1.800 -2.821 1.00 94.62 84 MET A N 1
ATOM 664 C CA . MET A 1 84 ? 4.020 1.969 -4.280 1.00 94.62 84 MET A CA 1
ATOM 665 C C . MET A 1 84 ? 5.310 2.553 -4.874 1.00 94.62 84 MET A C 1
ATOM 667 O O . MET A 1 84 ? 5.782 2.067 -5.900 1.00 94.62 84 MET A O 1
ATOM 671 N N . LEU A 1 85 ? 5.937 3.528 -4.204 1.00 95.31 85 LEU A N 1
ATOM 672 C CA . LEU A 1 85 ? 7.265 4.021 -4.586 1.00 95.31 85 LEU A CA 1
ATOM 673 C C . LEU A 1 85 ? 8.304 2.894 -4.578 1.00 95.31 85 LEU A C 1
ATOM 675 O O . LEU A 1 85 ? 9.081 2.752 -5.521 1.00 95.31 85 LEU A O 1
ATOM 679 N N . ARG A 1 86 ? 8.278 2.051 -3.542 1.00 95.50 86 ARG A N 1
ATOM 680 C CA . ARG A 1 86 ? 9.174 0.900 -3.420 1.00 95.50 86 ARG A CA 1
ATOM 681 C C . ARG A 1 86 ? 8.983 -0.107 -4.554 1.00 95.50 86 ARG A C 1
ATOM 683 O O . ARG A 1 86 ? 9.979 -0.574 -5.095 1.00 95.50 86 ARG A O 1
ATOM 690 N N . VAL A 1 87 ? 7.740 -0.402 -4.948 1.00 96.06 87 VAL A N 1
ATOM 691 C CA . VAL A 1 87 ? 7.434 -1.246 -6.121 1.00 96.06 87 VAL A CA 1
ATOM 692 C C . VAL A 1 87 ? 8.102 -0.688 -7.374 1.00 96.06 87 VAL A C 1
ATOM 694 O O . VAL A 1 87 ? 8.799 -1.426 -8.062 1.00 96.06 87 VAL A O 1
ATOM 697 N N . MET A 1 88 ? 7.927 0.606 -7.649 1.00 97.31 88 MET A N 1
ATOM 698 C CA . MET A 1 88 ? 8.495 1.255 -8.832 1.00 97.31 88 MET A CA 1
ATOM 699 C C . MET A 1 88 ? 10.028 1.193 -8.852 1.00 97.31 88 MET A C 1
ATOM 701 O O . MET A 1 88 ? 10.626 0.846 -9.863 1.00 97.31 88 MET A O 1
ATOM 705 N N . ILE A 1 89 ? 10.675 1.451 -7.715 1.00 96.62 89 ILE A N 1
ATOM 706 C CA . ILE A 1 89 ? 12.138 1.379 -7.593 1.00 96.62 89 ILE A CA 1
ATOM 707 C C . ILE A 1 89 ? 12.650 -0.052 -7.783 1.00 96.62 89 ILE A C 1
ATOM 709 O O . ILE A 1 89 ? 13.639 -0.272 -8.474 1.00 96.62 89 ILE A O 1
ATOM 713 N N . MET A 1 90 ? 11.979 -1.037 -7.184 1.00 96.00 90 MET A N 1
ATOM 714 C CA . MET A 1 90 ? 12.346 -2.446 -7.341 1.00 96.00 90 MET A CA 1
ATOM 715 C C . MET A 1 90 ? 12.084 -2.968 -8.758 1.00 96.00 90 MET A C 1
ATOM 717 O O . MET A 1 90 ? 12.744 -3.913 -9.178 1.00 96.00 90 MET A O 1
ATOM 721 N N . ALA A 1 91 ? 11.127 -2.374 -9.475 1.00 96.38 91 ALA A N 1
ATOM 722 C CA . ALA A 1 91 ? 10.877 -2.658 -10.881 1.00 96.38 91 ALA A CA 1
ATOM 723 C C . ALA A 1 91 ? 12.006 -2.134 -11.776 1.00 96.38 91 ALA A C 1
ATOM 725 O O . ALA A 1 91 ? 12.475 -2.888 -12.621 1.00 96.38 91 ALA A O 1
ATOM 726 N N . ALA A 1 92 ? 12.480 -0.905 -11.545 1.00 95.75 92 ALA A N 1
ATOM 727 C CA . ALA A 1 92 ? 13.648 -0.374 -12.252 1.00 95.75 92 ALA A CA 1
ATOM 728 C C . ALA A 1 92 ? 14.897 -1.233 -11.997 1.00 95.75 92 ALA A C 1
ATOM 730 O O . ALA A 1 92 ? 15.541 -1.689 -12.924 1.00 95.75 92 ALA A O 1
ATOM 731 N N . LEU A 1 93 ? 15.147 -1.602 -10.735 1.00 94.88 93 LEU A N 1
ATOM 732 C CA . LEU A 1 93 ? 16.293 -2.434 -10.338 1.00 94.88 93 LEU A CA 1
ATOM 733 C C . LEU A 1 93 ? 16.260 -3.890 -10.851 1.00 94.88 93 LEU A C 1
ATOM 735 O O . LEU A 1 93 ? 17.088 -4.702 -10.431 1.00 94.88 93 LEU A O 1
ATOM 739 N N . ALA A 1 94 ? 15.318 -4.264 -11.720 1.00 93.12 94 ALA A N 1
ATOM 740 C CA . ALA A 1 94 ? 15.237 -5.614 -12.271 1.00 93.12 94 ALA A CA 1
ATOM 741 C C . ALA A 1 94 ? 16.462 -6.003 -13.119 1.00 93.12 94 ALA A C 1
ATOM 743 O O . ALA A 1 94 ? 16.724 -7.198 -13.288 1.00 93.12 94 ALA A O 1
ATOM 744 N N . ASP A 1 95 ? 17.216 -5.032 -13.635 1.00 91.50 95 ASP A N 1
ATOM 745 C CA . ASP A 1 95 ? 18.484 -5.226 -14.344 1.00 91.50 95 ASP A CA 1
ATOM 746 C C . ASP A 1 95 ? 19.707 -4.638 -13.605 1.00 91.50 95 ASP A C 1
ATOM 748 O O . ASP A 1 95 ? 20.763 -4.462 -14.205 1.00 91.50 95 ASP A O 1
ATOM 752 N N . GLU A 1 96 ? 19.588 -4.454 -12.283 1.00 88.69 96 GLU A N 1
ATOM 753 C CA . GLU A 1 96 ? 20.627 -3.999 -11.336 1.00 88.69 96 GLU A CA 1
ATOM 754 C C . GLU A 1 96 ? 20.981 -2.504 -11.367 1.00 88.69 96 GLU A C 1
ATOM 756 O O . GLU A 1 96 ? 21.648 -2.027 -10.443 1.00 88.69 96 GLU A O 1
ATOM 761 N N . GLU A 1 97 ? 20.495 -1.738 -12.340 1.00 88.69 97 GLU A N 1
ATOM 762 C CA . GLU A 1 97 ? 20.713 -0.292 -12.411 1.00 88.69 97 GLU A CA 1
ATOM 763 C C . GLU A 1 97 ? 19.377 0.470 -12.411 1.00 88.69 97 GLU A C 1
ATOM 765 O O . GLU A 1 97 ? 18.305 -0.117 -12.464 1.00 88.69 97 GLU A O 1
ATOM 770 N N . VAL A 1 98 ? 19.428 1.790 -12.207 1.00 93.94 98 VAL A N 1
ATOM 771 C CA . VAL A 1 98 ? 18.252 2.663 -12.363 1.00 93.94 98 VAL A CA 1
ATOM 772 C C . VAL A 1 98 ? 18.668 3.835 -13.231 1.00 93.94 98 VAL A C 1
ATOM 774 O O . VAL A 1 98 ? 19.386 4.739 -12.773 1.00 93.94 98 VAL A O 1
ATOM 777 N N . ASP A 1 99 ? 18.228 3.819 -14.480 1.00 93.75 99 ASP A N 1
ATOM 778 C CA . ASP A 1 99 ? 18.627 4.794 -15.477 1.00 93.75 99 ASP A CA 1
ATOM 779 C C . ASP A 1 99 ? 17.847 6.119 -15.370 1.00 93.75 99 ASP A C 1
ATOM 781 O O . ASP A 1 99 ? 16.982 6.339 -14.514 1.00 93.75 99 ASP A O 1
ATOM 785 N N . ARG A 1 100 ? 18.201 7.084 -16.228 1.00 95.00 100 ARG A N 1
ATOM 786 C CA . ARG A 1 100 ? 17.594 8.422 -16.201 1.00 95.00 100 ARG A CA 1
ATOM 787 C C . ARG A 1 100 ? 16.121 8.439 -16.632 1.00 95.00 100 ARG A C 1
ATOM 789 O O . ARG A 1 100 ? 15.394 9.325 -16.187 1.00 95.00 100 ARG A O 1
ATOM 796 N N . PHE A 1 101 ? 15.712 7.539 -17.522 1.00 95.38 101 PHE A N 1
ATOM 797 C CA . PHE A 1 101 ? 14.342 7.423 -18.014 1.00 95.38 101 PHE A CA 1
ATOM 798 C C . PHE A 1 101 ? 13.464 6.758 -16.957 1.00 95.38 101 PHE A C 1
ATOM 800 O O . PHE A 1 101 ? 12.410 7.295 -16.631 1.00 95.38 101 PHE A O 1
ATOM 807 N N . GLU A 1 102 ? 13.949 5.690 -16.327 1.00 96.31 102 GLU A N 1
ATOM 808 C CA . GLU A 1 102 ? 13.271 5.027 -15.210 1.00 96.31 102 GLU A CA 1
ATOM 809 C C . GLU A 1 102 ? 13.108 5.981 -14.024 1.00 96.31 102 GLU A C 1
ATOM 811 O O . GLU A 1 102 ? 12.014 6.127 -13.485 1.00 96.31 102 GLU A O 1
ATOM 816 N N . ARG A 1 103 ? 14.157 6.734 -13.660 1.00 96.81 103 ARG A N 1
ATOM 817 C CA . ARG A 1 103 ? 14.066 7.781 -12.623 1.00 96.81 103 ARG A CA 1
ATOM 818 C C . ARG A 1 103 ? 13.011 8.834 -12.947 1.00 96.81 103 ARG A C 1
ATOM 820 O O . ARG A 1 103 ? 12.311 9.290 -12.042 1.00 96.81 103 ARG A O 1
ATOM 827 N N . ALA A 1 104 ? 12.923 9.261 -14.206 1.00 96.25 104 ALA A N 1
ATOM 828 C CA . ALA A 1 104 ? 11.926 10.236 -14.633 1.00 96.25 104 ALA A CA 1
ATOM 829 C C . ALA A 1 104 ? 10.506 9.655 -14.548 1.00 96.25 104 ALA A C 1
ATOM 831 O O . ALA A 1 104 ? 9.610 10.331 -14.043 1.00 96.25 104 ALA A O 1
ATOM 832 N N . GLU A 1 105 ? 10.323 8.398 -14.953 1.00 96.69 105 GLU A N 1
ATOM 833 C CA . GLU A 1 105 ? 9.029 7.719 -14.906 1.00 96.69 105 GLU A CA 1
ATOM 834 C C . GLU A 1 105 ? 8.568 7.458 -13.466 1.00 96.69 105 GLU A C 1
ATOM 836 O O . GLU A 1 105 ? 7.427 7.764 -13.129 1.00 96.69 105 GLU A O 1
ATOM 841 N N . ILE A 1 106 ? 9.463 7.018 -12.570 1.00 97.31 106 ILE A N 1
ATOM 842 C CA . ILE A 1 106 ? 9.169 6.865 -11.133 1.00 97.31 106 ILE A CA 1
ATOM 843 C C . ILE A 1 106 ? 8.643 8.186 -10.554 1.00 97.31 106 ILE A C 1
ATOM 845 O O . ILE A 1 106 ? 7.637 8.207 -9.843 1.00 97.31 106 ILE A O 1
ATOM 849 N N . LYS A 1 107 ? 9.307 9.308 -10.865 1.00 97.00 107 LYS A N 1
ATOM 850 C CA . LYS A 1 107 ? 8.889 10.640 -10.406 1.00 97.00 107 LYS A CA 1
ATOM 851 C C . LYS A 1 107 ? 7.531 11.046 -10.974 1.00 97.00 107 LYS A C 1
ATOM 853 O O . LYS A 1 107 ? 6.719 11.588 -10.225 1.00 97.00 107 LYS A O 1
ATOM 858 N N . LYS A 1 108 ? 7.295 10.796 -12.268 1.00 96.25 108 LYS A N 1
ATOM 859 C CA . LYS A 1 108 ? 6.020 11.076 -12.944 1.00 96.25 108 LYS A CA 1
ATOM 860 C C . LYS A 1 108 ? 4.882 10.314 -12.262 1.00 96.25 108 LYS A C 1
ATOM 862 O O . LYS A 1 108 ? 3.958 10.934 -11.744 1.00 96.25 108 LYS A O 1
ATOM 867 N N . GLN A 1 109 ? 5.000 8.991 -12.182 1.00 96.00 109 GLN A N 1
ATOM 868 C CA . GLN A 1 109 ? 3.978 8.120 -11.604 1.00 96.00 109 GLN A CA 1
ATOM 869 C C . GLN A 1 109 ? 3.729 8.433 -10.121 1.00 96.00 109 GLN A C 1
ATOM 871 O O . GLN A 1 109 ? 2.586 8.487 -9.673 1.00 96.00 109 GLN A O 1
ATOM 876 N N . TYR A 1 110 ? 4.780 8.714 -9.343 1.00 95.25 110 TYR A N 1
ATOM 877 C CA . TYR A 1 110 ? 4.621 9.106 -7.940 1.00 95.25 110 TYR A CA 1
ATOM 878 C C . TYR A 1 110 ? 3.872 10.440 -7.780 1.00 95.25 110 TYR A C 1
ATOM 880 O O . TYR A 1 110 ? 3.019 10.567 -6.898 1.00 95.25 110 TYR A O 1
ATOM 888 N N . MET A 1 111 ? 4.156 11.423 -8.641 1.00 94.75 111 MET A N 1
ATOM 889 C CA . MET A 1 111 ? 3.447 12.705 -8.660 1.00 94.75 111 MET A CA 1
ATOM 890 C C . MET A 1 111 ? 1.970 12.523 -9.030 1.00 94.75 111 MET A C 1
ATOM 892 O O . MET A 1 111 ? 1.113 13.132 -8.399 1.00 94.75 111 MET A O 1
ATOM 896 N N . GLU A 1 112 ? 1.656 11.669 -10.004 1.00 92.50 112 GLU A N 1
ATOM 897 C CA . GLU A 1 112 ? 0.271 11.363 -10.390 1.00 92.50 112 GLU A CA 1
ATOM 898 C C . GLU A 1 112 ? -0.508 10.661 -9.273 1.00 92.50 112 GLU A C 1
ATOM 900 O O . GLU A 1 112 ? -1.672 10.979 -9.034 1.00 92.50 112 GLU A O 1
ATOM 905 N N . LEU A 1 113 ? 0.140 9.742 -8.552 1.00 90.88 113 LEU A N 1
ATOM 906 C CA . LEU A 1 113 ? -0.478 9.014 -7.444 1.00 90.88 113 LEU A CA 1
ATOM 907 C C . LEU A 1 113 ? -0.724 9.887 -6.212 1.00 90.88 113 LEU A C 1
ATOM 909 O O . LEU A 1 113 ? -1.750 9.739 -5.551 1.00 90.88 113 LEU A O 1
ATOM 913 N N . THR A 1 114 ? 0.233 10.750 -5.868 1.00 91.31 114 THR A N 1
ATOM 914 C CA . THR A 1 114 ? 0.248 11.446 -4.568 1.00 91.31 114 THR A CA 1
ATOM 915 C C . THR A 1 114 ? -0.056 12.938 -4.658 1.00 91.31 114 THR A C 1
ATOM 917 O O . THR A 1 114 ? -0.348 13.568 -3.643 1.00 91.31 114 THR A O 1
ATOM 920 N N . GLY A 1 115 ? 0.045 13.531 -5.849 1.00 92.38 115 GLY A N 1
ATOM 921 C CA . GLY A 1 115 ? 0.010 14.980 -6.050 1.00 92.38 115 GLY A CA 1
ATOM 922 C C . GLY A 1 115 ? 1.242 15.718 -5.512 1.00 92.38 115 GLY A C 1
ATOM 923 O O . GLY A 1 115 ? 1.243 16.951 -5.492 1.00 92.38 115 GLY A O 1
ATOM 924 N N . LEU A 1 116 ? 2.277 15.000 -5.057 1.00 90.69 116 LEU A N 1
ATOM 925 C CA . LEU A 1 116 ? 3.479 15.563 -4.448 1.00 90.69 116 LEU A CA 1
ATOM 926 C C . LEU A 1 116 ? 4.746 15.097 -5.181 1.00 90.69 116 LEU A C 1
ATOM 928 O O . LEU A 1 116 ? 4.869 13.920 -5.526 1.00 90.69 116 LEU A O 1
ATOM 932 N N . PRO A 1 117 ? 5.734 15.986 -5.387 1.00 93.25 117 PRO A N 1
ATOM 933 C CA . PRO A 1 117 ? 6.995 15.587 -5.990 1.00 93.25 117 PRO A CA 1
ATOM 934 C C . PRO A 1 117 ? 7.817 14.742 -5.009 1.00 93.25 117 PRO A C 1
ATOM 936 O O . PRO A 1 117 ? 7.862 15.023 -3.810 1.00 93.25 117 PRO A O 1
ATOM 939 N N . VAL A 1 118 ? 8.541 13.752 -5.531 1.00 93.06 118 VAL A N 1
ATOM 940 C CA . VAL A 1 118 ? 9.582 13.046 -4.774 1.00 93.06 118 VAL A CA 1
ATOM 941 C C . VAL A 1 118 ? 10.926 13.754 -4.957 1.00 93.06 118 VAL A C 1
ATOM 943 O O . VAL A 1 118 ? 11.355 14.033 -6.079 1.00 93.06 118 VAL A O 1
ATOM 946 N N . ALA A 1 119 ? 11.592 14.071 -3.846 1.00 93.62 119 ALA A N 1
ATOM 947 C CA . ALA A 1 119 ? 12.919 14.678 -3.865 1.00 93.62 119 ALA A CA 1
ATOM 948 C C . ALA A 1 119 ? 13.981 13.664 -4.316 1.00 93.62 119 ALA A C 1
ATOM 950 O O . ALA A 1 119 ? 13.915 12.490 -3.952 1.00 93.62 119 ALA A O 1
ATOM 951 N N . ASP A 1 120 ? 15.005 14.129 -5.038 1.00 93.19 120 ASP A N 1
ATOM 952 C CA . ASP A 1 120 ? 16.111 13.275 -5.497 1.00 93.19 120 ASP A CA 1
ATOM 953 C C . ASP A 1 120 ? 16.806 12.540 -4.350 1.00 93.19 120 ASP A C 1
ATOM 955 O O . ASP A 1 120 ? 17.034 11.338 -4.435 1.00 93.19 120 ASP A O 1
ATOM 959 N N . SER A 1 121 ? 17.040 13.221 -3.225 1.00 93.56 121 SER A N 1
ATOM 960 C CA . SER A 1 121 ? 17.653 12.605 -2.045 1.00 93.56 121 SER A CA 1
ATOM 961 C C . SER A 1 121 ? 16.820 11.459 -1.464 1.00 93.56 121 SER A C 1
ATOM 963 O O . SER A 1 121 ? 17.380 10.480 -0.979 1.00 93.56 121 SER A O 1
ATOM 965 N N . THR A 1 122 ? 15.489 11.573 -1.505 1.00 91.44 122 THR A N 1
ATOM 966 C CA . THR A 1 122 ? 14.577 10.514 -1.052 1.00 91.44 122 THR A CA 1
ATOM 967 C C . THR A 1 122 ? 14.613 9.333 -2.011 1.00 91.44 122 THR A C 1
ATOM 969 O O . THR A 1 122 ? 14.722 8.193 -1.568 1.00 91.44 122 THR A O 1
ATOM 972 N N . LEU A 1 123 ? 14.574 9.602 -3.318 1.00 94.06 123 LEU A N 1
ATOM 973 C CA . LEU A 1 123 ? 14.664 8.565 -4.340 1.00 94.06 123 LEU A CA 1
ATOM 974 C C . LEU A 1 123 ? 15.990 7.795 -4.236 1.00 94.06 123 LEU A C 1
ATOM 976 O O . LEU A 1 123 ? 15.984 6.569 -4.226 1.00 94.06 123 LEU A O 1
ATOM 980 N N . ASP A 1 124 ? 17.114 8.496 -4.078 1.00 94.81 124 ASP A N 1
ATOM 981 C CA . ASP A 1 124 ? 18.433 7.875 -3.925 1.00 94.81 124 ASP A CA 1
ATOM 982 C C . ASP A 1 124 ? 18.543 7.038 -2.643 1.00 94.81 124 ASP A C 1
ATOM 984 O O . ASP A 1 124 ? 19.126 5.950 -2.656 1.00 94.81 124 ASP A O 1
ATOM 988 N N . GLN A 1 125 ? 17.964 7.512 -1.535 1.00 93.06 125 GLN A N 1
ATOM 989 C CA . GLN A 1 125 ? 17.913 6.749 -0.288 1.00 93.06 125 GLN A CA 1
ATOM 990 C C . GLN A 1 125 ? 17.105 5.457 -0.457 1.00 93.06 125 GLN A C 1
ATOM 992 O O . GLN A 1 125 ? 17.555 4.394 -0.027 1.00 93.06 125 GLN A O 1
ATOM 997 N N . GLU A 1 126 ? 15.943 5.532 -1.103 1.00 92.94 126 GLU A N 1
ATOM 998 C CA . GLU A 1 126 ? 15.103 4.362 -1.350 1.00 92.94 126 GLU A CA 1
ATOM 999 C C . GLU A 1 126 ? 15.766 3.359 -2.298 1.00 92.94 126 GLU A C 1
ATOM 1001 O O . GLU A 1 126 ? 15.747 2.161 -2.015 1.00 92.94 126 GLU A O 1
ATOM 1006 N N . ILE A 1 127 ? 16.423 3.828 -3.366 1.00 94.56 127 ILE A N 1
ATOM 1007 C CA . ILE A 1 127 ? 17.214 2.978 -4.271 1.00 94.56 127 ILE A CA 1
ATOM 1008 C C . ILE A 1 127 ? 18.301 2.247 -3.483 1.00 94.56 127 ILE A C 1
ATOM 1010 O O . ILE A 1 127 ? 18.409 1.023 -3.565 1.00 94.56 127 ILE A O 1
ATOM 1014 N N . LYS A 1 128 ? 19.068 2.966 -2.657 1.00 93.88 128 LYS A N 1
ATOM 1015 C CA . LYS A 1 128 ? 20.109 2.360 -1.820 1.00 93.88 128 LYS A CA 1
ATOM 1016 C C . LYS A 1 128 ? 19.532 1.297 -0.882 1.00 93.88 128 LYS A C 1
ATOM 1018 O O . LYS A 1 128 ? 20.051 0.185 -0.816 1.00 93.88 128 LYS A O 1
ATOM 1023 N N . MET A 1 129 ? 18.433 1.610 -0.199 1.00 91.94 129 MET A N 1
ATOM 1024 C CA . MET A 1 129 ? 17.755 0.663 0.688 1.00 91.94 129 MET A CA 1
ATOM 1025 C C . MET A 1 129 ? 17.184 -0.545 -0.071 1.00 91.94 129 MET A C 1
ATOM 1027 O O . MET A 1 129 ? 17.066 -1.627 0.504 1.00 91.94 129 MET A O 1
ATOM 1031 N N . ALA A 1 130 ? 16.766 -0.381 -1.327 1.00 91.75 130 ALA A N 1
ATOM 1032 C CA . ALA A 1 130 ? 16.293 -1.473 -2.177 1.00 91.75 130 ALA A CA 1
ATOM 1033 C C . ALA A 1 130 ? 17.433 -2.420 -2.544 1.00 91.75 130 ALA A C 1
ATOM 1035 O O . ALA A 1 130 ? 17.320 -3.618 -2.273 1.00 91.75 130 ALA A O 1
ATOM 1036 N N . VAL A 1 131 ? 18.552 -1.877 -3.023 1.00 91.50 131 VAL A N 1
ATOM 1037 C CA . VAL A 1 131 ? 19.766 -2.643 -3.338 1.00 91.50 131 VAL A CA 1
ATOM 1038 C C . VAL A 1 131 ? 20.284 -3.403 -2.111 1.00 91.50 131 VAL A C 1
ATOM 1040 O O . VAL A 1 131 ? 20.547 -4.601 -2.191 1.00 91.50 131 VAL A O 1
ATOM 1043 N N . GLU A 1 132 ? 20.371 -2.750 -0.947 1.00 91.88 132 GLU A N 1
ATOM 1044 C CA . GLU A 1 132 ? 20.874 -3.378 0.287 1.00 91.88 132 GLU A CA 1
ATOM 1045 C C . GLU A 1 132 ? 19.962 -4.496 0.810 1.00 91.88 132 GLU A C 1
ATOM 1047 O O . GLU A 1 132 ? 20.439 -5.448 1.427 1.00 91.88 132 GLU A O 1
ATOM 1052 N N . SER A 1 133 ? 18.651 -4.407 0.563 1.00 87.19 133 SER A N 1
ATOM 1053 C CA . SER A 1 133 ? 17.689 -5.386 1.078 1.00 87.19 133 SER A CA 1
ATOM 1054 C C . SER A 1 133 ? 17.800 -6.768 0.427 1.00 87.19 133 SER A C 1
ATOM 1056 O O . SER A 1 133 ? 17.375 -7.749 1.036 1.00 87.19 133 SER A O 1
ATOM 1058 N N . GLN A 1 134 ? 18.342 -6.856 -0.798 1.00 84.00 134 GLN A N 1
ATOM 1059 C CA . GLN A 1 134 ? 18.407 -8.085 -1.611 1.00 84.00 134 GLN A CA 1
ATOM 1060 C C . GLN A 1 134 ? 17.053 -8.815 -1.759 1.00 84.00 134 GLN A C 1
ATOM 1062 O O . GLN A 1 134 ? 16.992 -10.019 -2.019 1.00 84.00 134 GLN A O 1
ATOM 1067 N N . VAL A 1 135 ? 15.941 -8.100 -1.572 1.00 91.00 135 VAL A N 1
ATOM 1068 C CA . VAL A 1 135 ? 14.587 -8.627 -1.754 1.00 91.00 135 VAL A CA 1
ATOM 1069 C C . VAL A 1 135 ? 14.201 -8.450 -3.218 1.00 91.00 135 VAL A C 1
ATOM 1071 O O . VAL A 1 135 ? 14.409 -7.386 -3.788 1.00 91.00 135 VAL A O 1
ATOM 1074 N N . THR A 1 136 ? 13.618 -9.476 -3.837 1.00 92.19 136 THR A N 1
ATOM 1075 C CA . THR A 1 136 ? 13.080 -9.366 -5.200 1.00 92.19 136 THR A CA 1
ATOM 1076 C C . THR A 1 136 ? 11.721 -8.671 -5.199 1.00 92.19 136 THR A C 1
ATOM 1078 O O . THR A 1 136 ? 10.974 -8.758 -4.220 1.00 92.19 136 THR A O 1
ATOM 1081 N N . LEU A 1 137 ? 11.360 -8.02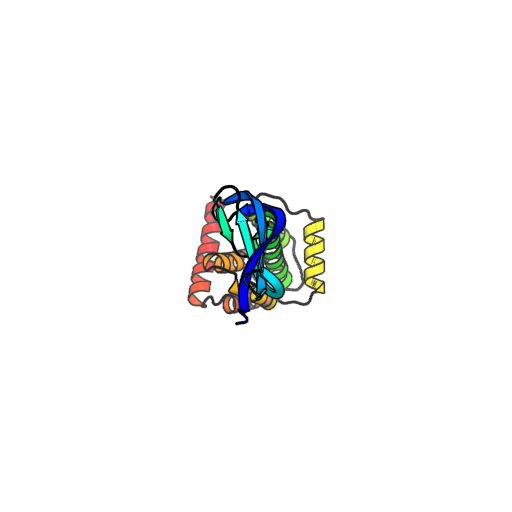8 -6.313 1.00 93.62 137 LEU A N 1
ATOM 1082 C CA . LEU A 1 137 ? 10.066 -7.355 -6.478 1.00 93.62 137 LEU A CA 1
ATOM 1083 C C . LEU A 1 137 ? 8.888 -8.275 -6.117 1.00 93.62 137 LEU A C 1
ATOM 1085 O O . LEU A 1 137 ? 8.058 -7.926 -5.279 1.00 93.62 137 LEU A O 1
ATOM 1089 N N . SER A 1 138 ? 8.869 -9.489 -6.665 1.00 93.88 138 SER A N 1
ATOM 1090 C CA . SER A 1 138 ? 7.832 -10.495 -6.408 1.00 93.88 138 SER A CA 1
ATOM 1091 C C . SER A 1 138 ? 7.736 -10.882 -4.931 1.00 93.88 138 SER A C 1
ATOM 1093 O O . SER A 1 138 ? 6.643 -11.031 -4.394 1.00 93.88 138 SER A O 1
ATOM 1095 N N . ARG A 1 139 ? 8.867 -10.990 -4.220 1.00 94.75 139 ARG A N 1
ATOM 1096 C CA . ARG A 1 139 ? 8.858 -11.293 -2.781 1.00 94.75 139 ARG A CA 1
ATOM 1097 C C . ARG A 1 139 ? 8.311 -10.129 -1.957 1.00 94.75 139 ARG A C 1
ATOM 1099 O O . ARG A 1 139 ? 7.578 -10.367 -1.001 1.00 94.75 139 ARG A O 1
ATOM 1106 N N . PHE A 1 140 ? 8.664 -8.896 -2.314 1.00 94.62 140 PHE A N 1
ATOM 1107 C CA . PHE A 1 140 ? 8.133 -7.704 -1.656 1.00 94.62 140 PHE A CA 1
ATOM 1108 C C . PHE A 1 140 ? 6.617 -7.590 -1.860 1.00 94.62 140 PHE A C 1
ATOM 1110 O O . PHE A 1 140 ? 5.870 -7.486 -0.888 1.00 94.62 140 PHE A O 1
ATOM 1117 N N . VAL A 1 141 ? 6.155 -7.713 -3.107 1.00 95.81 141 VAL A N 1
ATOM 1118 C CA . VAL A 1 141 ? 4.727 -7.660 -3.453 1.00 95.81 141 VAL A CA 1
ATOM 1119 C C . VAL A 1 141 ? 3.953 -8.819 -2.826 1.00 95.81 141 VAL A C 1
ATOM 1121 O O . VAL A 1 141 ? 2.845 -8.614 -2.332 1.00 95.81 141 VAL A O 1
ATOM 1124 N N . GLY A 1 142 ? 4.548 -10.010 -2.737 1.00 95.50 142 GLY A N 1
ATOM 1125 C CA . GLY A 1 142 ? 3.959 -11.152 -2.038 1.00 95.50 142 GLY A CA 1
ATOM 1126 C C . GLY A 1 142 ? 3.649 -10.876 -0.561 1.00 95.50 142 GLY A C 1
ATOM 1127 O O . GLY A 1 142 ? 2.705 -11.443 -0.025 1.00 95.50 142 GLY A O 1
ATOM 1128 N N . GLY A 1 143 ? 4.374 -9.959 0.089 1.00 93.50 143 GLY A N 1
ATOM 1129 C CA . GLY A 1 143 ? 4.089 -9.527 1.462 1.00 93.50 143 GLY A CA 1
ATOM 1130 C C . GLY A 1 143 ? 2.879 -8.595 1.606 1.00 93.50 143 GLY A C 1
ATOM 1131 O O . GLY A 1 143 ? 2.432 -8.361 2.726 1.00 93.50 143 GLY A O 1
ATOM 1132 N N . MET A 1 144 ? 2.350 -8.054 0.505 1.00 93.50 144 MET A N 1
ATOM 1133 C CA . MET A 1 144 ? 1.204 -7.134 0.515 1.00 93.50 144 MET A CA 1
ATOM 1134 C C . MET A 1 144 ? 0.036 -7.567 -0.381 1.00 93.50 144 MET A C 1
ATOM 1136 O O . MET A 1 144 ? -1.019 -6.937 -0.331 1.00 93.50 144 MET A O 1
ATOM 1140 N N . VAL A 1 145 ? 0.179 -8.641 -1.165 1.00 93.44 145 VAL A N 1
ATOM 1141 C CA . VAL A 1 145 ? -0.816 -9.074 -2.164 1.00 93.44 145 VAL A CA 1
ATOM 1142 C C . VAL A 1 145 ? -2.195 -9.395 -1.577 1.00 93.44 145 VAL A C 1
ATOM 1144 O O . VAL A 1 145 ? -3.211 -9.114 -2.218 1.00 93.44 145 VAL A O 1
ATOM 1147 N N . ASP A 1 146 ? -2.248 -9.920 -0.352 1.00 91.38 146 ASP A N 1
ATOM 1148 C CA . ASP A 1 146 ? -3.503 -10.255 0.333 1.00 91.38 146 ASP A CA 1
ATOM 1149 C C . ASP A 1 146 ? -4.310 -9.009 0.726 1.00 91.38 146 ASP A C 1
ATOM 1151 O O . ASP A 1 146 ? -5.534 -9.064 0.825 1.00 91.38 146 ASP A O 1
ATOM 1155 N N . GLY A 1 147 ? -3.636 -7.867 0.902 1.00 87.50 147 GLY A N 1
ATOM 1156 C CA . GLY A 1 147 ? -4.271 -6.575 1.169 1.00 87.50 147 GLY A CA 1
ATOM 1157 C C . GLY A 1 147 ? -4.703 -5.822 -0.093 1.00 87.50 147 GLY A C 1
ATOM 1158 O O . GLY A 1 147 ? -5.353 -4.783 0.009 1.00 87.50 147 GLY A O 1
ATOM 1159 N N . LEU A 1 148 ? -4.349 -6.310 -1.287 1.00 90.44 148 LEU A N 1
ATOM 1160 C CA . LEU A 1 148 ? -4.642 -5.627 -2.545 1.00 90.44 148 LEU A CA 1
ATOM 1161 C C . LEU A 1 148 ? -5.980 -6.070 -3.142 1.00 90.44 148 LEU A C 1
ATOM 1163 O O . LEU A 1 148 ? -6.218 -7.251 -3.405 1.00 90.44 148 LEU A O 1
ATOM 1167 N N . SER A 1 149 ? -6.818 -5.083 -3.466 1.00 91.69 149 SER A N 1
ATOM 1168 C CA . SER A 1 149 ? -7.999 -5.280 -4.309 1.00 91.69 149 SER A CA 1
ATOM 1169 C C . SER A 1 149 ? -7.602 -5.635 -5.750 1.00 91.69 149 SER A C 1
ATOM 1171 O O . SER A 1 149 ? -6.460 -5.428 -6.160 1.00 91.69 149 SER A O 1
ATOM 1173 N N . GLY A 1 150 ? -8.551 -6.112 -6.566 1.00 88.88 150 GLY A N 1
ATOM 1174 C CA . GLY A 1 150 ? -8.295 -6.379 -7.991 1.00 88.88 150 GLY A CA 1
ATOM 1175 C C . GLY A 1 150 ? -7.763 -5.152 -8.745 1.00 88.88 150 GLY A C 1
ATOM 1176 O O . GLY A 1 150 ? -6.826 -5.267 -9.531 1.00 88.88 150 GLY A O 1
ATOM 1177 N N . HIS A 1 151 ? -8.287 -3.963 -8.430 1.00 88.12 151 HIS A N 1
ATOM 1178 C CA . HIS A 1 151 ? -7.761 -2.702 -8.955 1.00 88.12 151 HIS A CA 1
ATOM 1179 C C . HIS A 1 151 ? -6.346 -2.406 -8.435 1.00 88.12 151 HIS A C 1
ATOM 1181 O O . HIS A 1 151 ? -5.480 -2.027 -9.215 1.00 88.12 151 HIS A O 1
ATOM 1187 N N . GLY A 1 152 ? -6.082 -2.637 -7.144 1.00 91.44 152 GLY A N 1
ATOM 1188 C CA . GLY A 1 152 ? -4.749 -2.461 -6.560 1.00 91.44 152 GLY A CA 1
ATOM 1189 C C . GLY A 1 152 ? -3.690 -3.360 -7.206 1.00 91.44 152 GLY A C 1
ATOM 1190 O O . GLY A 1 152 ? -2.582 -2.908 -7.470 1.00 91.44 152 GLY A O 1
ATOM 1191 N N . ARG A 1 153 ? -4.043 -4.607 -7.540 1.00 94.69 153 ARG A N 1
ATOM 1192 C CA . ARG A 1 153 ? -3.161 -5.530 -8.273 1.00 94.69 153 ARG A CA 1
ATOM 1193 C C . ARG A 1 153 ? -2.846 -5.015 -9.678 1.00 94.69 153 ARG A C 1
ATOM 1195 O O . ARG A 1 153 ? -1.684 -4.997 -10.070 1.00 94.69 153 ARG A O 1
ATOM 1202 N N . ALA A 1 154 ? -3.861 -4.549 -10.408 1.00 91.94 154 ALA A N 1
ATOM 1203 C CA . ALA A 1 154 ? -3.669 -3.949 -11.727 1.00 91.94 154 ALA A CA 1
ATOM 1204 C C . ALA A 1 154 ? -2.806 -2.677 -11.663 1.00 91.94 154 ALA A C 1
ATOM 1206 O O . ALA A 1 154 ? -1.963 -2.476 -12.531 1.00 91.94 154 ALA A O 1
ATOM 1207 N N . LEU A 1 155 ? -2.968 -1.853 -10.621 1.00 93.31 155 LEU A N 1
ATOM 1208 C CA . LEU A 1 155 ? -2.151 -0.658 -10.411 1.00 93.31 155 LEU A CA 1
ATOM 1209 C C . LEU A 1 155 ? -0.680 -1.005 -10.151 1.00 93.31 155 LEU A C 1
ATOM 1211 O O . LEU A 1 155 ? 0.192 -0.427 -10.787 1.00 93.31 155 LEU A O 1
ATOM 1215 N N . VAL A 1 156 ? -0.393 -1.968 -9.269 1.00 96.25 156 VAL A N 1
ATOM 1216 C CA . VAL A 1 156 ? 0.986 -2.429 -9.007 1.00 96.25 156 VAL A CA 1
ATOM 1217 C C . VAL A 1 156 ? 1.655 -2.902 -10.298 1.00 96.25 156 VAL A C 1
ATOM 1219 O O . VAL A 1 156 ? 2.793 -2.526 -10.575 1.00 96.25 156 VAL A O 1
ATOM 1222 N N . LEU A 1 157 ? 0.932 -3.676 -11.112 1.00 96.38 157 LE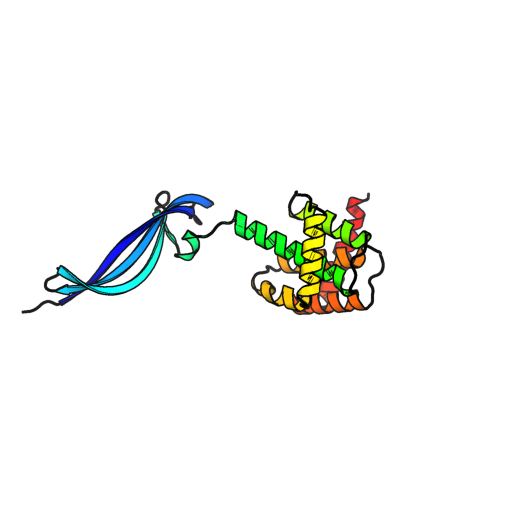U A N 1
ATOM 1223 C CA . LEU A 1 157 ? 1.420 -4.134 -12.409 1.00 96.38 157 LEU A CA 1
ATOM 1224 C C . LEU A 1 157 ? 1.652 -2.966 -13.384 1.00 96.38 157 LEU A C 1
ATOM 1226 O O . LEU A 1 157 ? 2.694 -2.924 -14.032 1.00 96.38 157 LEU A O 1
ATOM 1230 N N . LYS A 1 158 ? 0.714 -2.011 -13.462 1.00 95.12 158 LYS A N 1
ATOM 1231 C CA . LYS A 1 158 ? 0.822 -0.805 -14.298 1.00 95.12 158 LYS A CA 1
ATOM 1232 C C . LYS A 1 158 ? 2.084 -0.009 -13.966 1.00 95.12 158 LYS A C 1
ATOM 1234 O O . LYS A 1 158 ? 2.838 0.347 -14.865 1.00 95.12 158 LYS A O 1
ATOM 1239 N N . LEU A 1 159 ? 2.316 0.249 -12.678 1.00 96.50 159 LEU A N 1
ATOM 1240 C CA . LEU A 1 159 ? 3.468 1.013 -12.202 1.00 96.50 159 LEU A CA 1
ATOM 1241 C C . LEU A 1 159 ? 4.786 0.316 -12.545 1.00 96.50 159 LEU A C 1
ATOM 1243 O O . LEU A 1 159 ? 5.698 0.957 -13.057 1.00 96.50 159 LEU A O 1
ATOM 1247 N N . ALA A 1 160 ? 4.874 -0.996 -12.305 1.00 96.81 160 ALA A N 1
ATOM 1248 C CA . ALA A 1 160 ? 6.062 -1.768 -12.654 1.00 96.81 160 ALA A CA 1
ATOM 1249 C C . ALA A 1 160 ? 6.325 -1.754 -14.169 1.00 96.81 160 ALA A C 1
ATOM 1251 O O . ALA A 1 160 ? 7.449 -1.495 -14.588 1.00 96.81 160 ALA A O 1
ATOM 1252 N N . TYR A 1 161 ? 5.282 -1.965 -14.979 1.00 95.94 161 TYR A N 1
ATOM 1253 C CA . TYR A 1 161 ? 5.379 -1.945 -16.437 1.00 95.94 161 TYR A CA 1
ATOM 1254 C C . TYR A 1 161 ? 5.874 -0.597 -16.967 1.00 95.94 161 TYR A C 1
ATOM 1256 O O . TYR A 1 161 ? 6.849 -0.562 -17.714 1.00 95.94 161 TYR A O 1
ATOM 1264 N N . HIS A 1 162 ? 5.245 0.514 -16.563 1.00 95.44 162 HIS A N 1
ATOM 1265 C CA . HIS A 1 162 ? 5.632 1.838 -17.050 1.00 95.44 162 HIS A CA 1
ATOM 1266 C C . HIS A 1 162 ? 7.092 2.149 -16.747 1.00 95.44 162 HIS A C 1
ATOM 1268 O O . HIS A 1 162 ? 7.806 2.579 -17.649 1.00 95.44 162 HIS A O 1
ATOM 1274 N N . VAL A 1 163 ? 7.545 1.855 -15.525 1.00 96.50 163 VAL A N 1
ATOM 1275 C CA . VAL A 1 163 ? 8.941 2.068 -15.134 1.00 96.50 163 VAL A CA 1
ATOM 1276 C C . VAL A 1 163 ? 9.888 1.218 -15.979 1.00 96.50 163 VAL A C 1
ATOM 1278 O O . VAL A 1 163 ? 10.786 1.778 -16.594 1.00 96.50 163 VAL A O 1
ATOM 1281 N N . MET A 1 164 ? 9.661 -0.095 -16.085 1.00 95.44 164 MET A N 1
ATOM 1282 C CA . MET A 1 164 ? 10.535 -0.989 -16.862 1.00 95.44 164 MET A CA 1
ATOM 1283 C C . MET A 1 164 ? 10.574 -0.631 -18.358 1.00 95.44 164 MET A C 1
ATOM 1285 O O . MET A 1 164 ? 11.606 -0.754 -19.006 1.00 95.44 164 MET A O 1
ATOM 1289 N N . SER A 1 165 ? 9.456 -0.162 -18.919 1.00 94.56 165 SER A N 1
ATOM 1290 C CA . SER A 1 165 ? 9.357 0.246 -20.329 1.00 94.56 165 SER A CA 1
ATOM 1291 C C . SER A 1 165 ? 9.813 1.686 -20.609 1.00 94.56 165 SER A C 1
ATOM 1293 O O . SER A 1 165 ? 9.745 2.136 -21.753 1.00 94.56 165 SER A O 1
ATOM 1295 N N . ALA A 1 166 ? 10.261 2.440 -19.596 1.00 93.94 166 ALA A N 1
ATOM 1296 C CA . ALA A 1 166 ? 10.494 3.882 -19.716 1.00 93.94 166 ALA A CA 1
ATOM 1297 C C . ALA A 1 166 ? 11.562 4.243 -20.765 1.00 93.94 166 ALA A C 1
ATOM 1299 O O . ALA A 1 166 ? 11.465 5.278 -21.428 1.00 93.94 166 ALA A O 1
ATOM 1300 N N . ALA A 1 167 ? 12.570 3.386 -20.936 1.00 86.56 167 ALA A N 1
ATOM 1301 C CA . ALA A 1 167 ? 13.624 3.549 -21.936 1.00 86.56 167 ALA A CA 1
ATOM 1302 C C . ALA A 1 167 ? 13.253 2.989 -23.329 1.00 86.56 167 ALA A C 1
ATOM 1304 O O . ALA A 1 167 ? 14.027 3.150 -24.277 1.00 86.56 167 ALA A O 1
ATOM 1305 N N . GLY A 1 168 ? 12.079 2.361 -23.480 1.00 86.44 168 GLY A N 1
ATOM 1306 C CA . GLY A 1 168 ? 11.622 1.704 -24.705 1.00 86.44 168 GLY A CA 1
ATOM 1307 C C . GLY A 1 168 ? 11.449 0.194 -24.532 1.00 86.44 168 GLY A C 1
ATOM 1308 O O . GLY A 1 168 ? 10.570 -0.256 -23.799 1.00 86.44 168 GLY A O 1
ATOM 1309 N N . GLU A 1 169 ? 12.243 -0.599 -25.257 1.00 88.31 169 GLU A N 1
ATOM 1310 C CA . GLU A 1 169 ? 12.186 -2.063 -25.157 1.00 88.31 169 GLU A CA 1
ATOM 1311 C C . GLU A 1 169 ? 12.747 -2.545 -23.815 1.00 88.31 169 GLU A C 1
ATOM 1313 O O . GLU A 1 169 ? 13.870 -2.204 -23.443 1.00 88.31 169 GLU A O 1
ATOM 1318 N N . MET A 1 170 ? 11.964 -3.367 -23.114 1.00 91.12 170 MET A N 1
ATOM 1319 C CA . MET A 1 170 ? 12.373 -3.981 -21.854 1.00 91.12 170 MET A CA 1
ATOM 1320 C C . MET A 1 170 ? 13.483 -5.010 -22.077 1.00 91.12 170 MET A C 1
ATOM 1322 O O . MET A 1 170 ? 13.520 -5.727 -23.082 1.00 91.12 170 MET A O 1
ATOM 1326 N N . THR A 1 171 ? 14.389 -5.120 -21.109 1.00 93.00 171 THR A N 1
ATOM 1327 C CA . THR A 1 171 ? 15.413 -6.163 -21.108 1.00 93.00 171 THR A CA 1
ATOM 1328 C C . THR A 1 171 ? 14.800 -7.529 -20.771 1.00 93.00 171 THR A C 1
ATOM 1330 O O . THR A 1 171 ? 13.790 -7.611 -20.066 1.00 93.00 171 THR A O 1
ATOM 1333 N N . PRO A 1 172 ? 15.451 -8.652 -21.137 1.00 93.69 172 PRO A N 1
ATOM 1334 C CA . PRO A 1 172 ? 14.979 -9.977 -20.734 1.00 93.69 172 PRO A CA 1
ATOM 1335 C C . PRO A 1 172 ? 14.885 -10.170 -19.212 1.00 93.69 172 PRO A C 1
ATOM 1337 O O . PRO A 1 172 ? 14.218 -11.097 -18.754 1.00 93.69 172 PRO A O 1
ATOM 1340 N N . SER A 1 173 ? 15.608 -9.367 -18.419 1.00 92.69 173 SER A N 1
ATOM 1341 C CA . SER A 1 173 ? 15.511 -9.400 -16.956 1.00 92.69 173 SER A CA 1
ATOM 1342 C C . SER A 1 173 ? 14.231 -8.731 -16.467 1.00 92.69 173 SER A C 1
ATOM 1344 O O . SER A 1 173 ? 13.510 -9.321 -15.662 1.00 92.69 173 SER A O 1
ATOM 1346 N N . GLN A 1 174 ? 13.911 -7.558 -17.018 1.00 94.31 174 GLN A N 1
ATOM 1347 C CA . GLN A 1 174 ? 12.672 -6.832 -16.750 1.00 94.31 174 GLN A CA 1
ATOM 1348 C C . GLN A 1 174 ? 11.441 -7.645 -17.182 1.00 94.31 174 GLN A C 1
ATOM 1350 O O . GLN A 1 174 ? 10.525 -7.811 -16.380 1.00 94.31 174 GLN A O 1
ATOM 1355 N N . ASP A 1 175 ? 11.466 -8.273 -18.364 1.00 93.94 175 ASP A N 1
ATOM 1356 C CA . ASP A 1 175 ? 10.388 -9.167 -18.823 1.00 93.94 175 ASP A CA 1
ATOM 1357 C C . ASP A 1 175 ? 10.118 -10.303 -17.825 1.00 93.94 175 ASP A C 1
ATOM 1359 O O . ASP A 1 175 ? 8.981 -10.542 -17.414 1.00 93.94 175 ASP A O 1
ATOM 1363 N N . ARG A 1 176 ? 11.178 -10.990 -17.371 1.00 94.56 176 ARG A N 1
ATOM 1364 C CA . ARG A 1 176 ? 11.047 -12.062 -16.371 1.00 94.56 176 ARG A CA 1
ATOM 1365 C C . ARG A 1 176 ? 10.522 -11.541 -15.038 1.00 94.56 176 ARG A C 1
ATOM 1367 O O . ARG A 1 176 ? 9.741 -12.234 -14.389 1.00 94.56 176 ARG A O 1
ATOM 1374 N N . ALA A 1 177 ? 10.970 -10.365 -14.605 1.00 95.00 177 ALA A N 1
ATOM 1375 C CA . ALA A 1 177 ? 10.511 -9.754 -13.365 1.00 95.00 177 ALA A CA 1
ATOM 1376 C C . ALA A 1 177 ? 9.020 -9.383 -13.443 1.00 95.00 177 ALA A C 1
ATOM 1378 O O . ALA A 1 177 ? 8.288 -9.619 -12.482 1.00 95.00 177 ALA A O 1
ATOM 1379 N N . LEU A 1 178 ? 8.559 -8.875 -14.590 1.00 95.38 178 LEU A N 1
ATOM 1380 C CA . LEU A 1 178 ? 7.156 -8.551 -14.837 1.00 95.38 178 LEU A CA 1
ATOM 1381 C C . LEU A 1 178 ? 6.271 -9.806 -14.870 1.00 95.38 178 LEU A C 1
ATOM 1383 O O . LEU A 1 178 ? 5.213 -9.818 -14.241 1.00 95.38 178 LEU A O 1
ATOM 1387 N N . ASP A 1 179 ? 6.722 -10.880 -15.525 1.00 95.25 179 ASP A N 1
ATOM 1388 C CA . ASP A 1 179 ? 6.023 -12.173 -15.530 1.00 95.25 179 ASP A CA 1
ATOM 1389 C C . ASP A 1 179 ? 5.892 -12.742 -14.104 1.00 95.25 179 ASP A C 1
ATOM 1391 O O . ASP A 1 179 ? 4.801 -13.106 -13.663 1.00 95.25 179 ASP A O 1
ATOM 1395 N N . GLN A 1 180 ? 6.984 -12.747 -13.329 1.00 95.81 180 GLN A N 1
ATOM 1396 C CA . GLN A 1 180 ? 6.962 -13.201 -11.933 1.00 95.81 180 GLN A CA 1
ATOM 1397 C C . GLN A 1 180 ? 6.071 -12.327 -11.041 1.00 95.81 180 GLN A C 1
ATOM 1399 O O . GLN A 1 180 ? 5.447 -12.825 -10.097 1.00 95.81 180 GLN A O 1
ATOM 1404 N N . LEU A 1 181 ? 6.026 -11.021 -11.306 1.00 96.50 181 LEU A N 1
ATOM 1405 C CA . LEU A 1 181 ? 5.133 -10.102 -10.614 1.00 96.50 181 LEU A CA 1
ATOM 1406 C C . LEU A 1 181 ? 3.670 -10.429 -10.931 1.00 96.50 181 LEU A C 1
ATOM 1408 O O . LEU A 1 181 ? 2.858 -10.510 -10.009 1.00 96.50 181 LEU A O 1
ATOM 1412 N N . ALA A 1 182 ? 3.332 -10.652 -12.203 1.00 96.06 182 ALA A N 1
ATOM 1413 C CA . ALA A 1 182 ? 1.983 -11.026 -12.616 1.00 96.06 182 ALA A CA 1
ATOM 1414 C C . ALA A 1 182 ? 1.527 -12.332 -11.946 1.00 96.06 182 ALA A C 1
ATOM 1416 O O . ALA A 1 182 ? 0.432 -12.371 -11.377 1.00 96.06 182 ALA A O 1
ATOM 1417 N N . ASP A 1 183 ? 2.396 -13.348 -11.908 1.00 96.12 183 ASP A N 1
ATOM 1418 C CA . ASP A 1 183 ? 2.142 -14.606 -11.199 1.00 96.12 183 ASP A CA 1
ATOM 1419 C C . ASP A 1 183 ? 1.883 -14.368 -9.704 1.00 96.12 183 ASP A C 1
ATOM 1421 O O . ASP A 1 183 ? 0.923 -14.893 -9.137 1.00 96.12 183 ASP A O 1
ATOM 1425 N N . THR A 1 184 ? 2.694 -13.516 -9.068 1.00 96.50 184 THR A N 1
ATOM 1426 C CA . THR A 1 184 ? 2.545 -13.161 -7.646 1.00 96.50 184 THR A CA 1
ATOM 1427 C C . THR A 1 184 ? 1.213 -12.467 -7.374 1.00 96.50 184 THR A C 1
ATOM 1429 O O . THR A 1 184 ? 0.559 -12.739 -6.371 1.00 96.50 184 THR A O 1
ATOM 1432 N N . LEU A 1 185 ? 0.780 -11.589 -8.279 1.00 95.19 185 LEU A N 1
ATOM 1433 C CA . LEU A 1 185 ? -0.501 -10.888 -8.200 1.00 95.19 185 LEU A CA 1
ATOM 1434 C C . LEU A 1 185 ? -1.698 -11.793 -8.552 1.00 95.19 185 LEU A C 1
ATOM 1436 O O . LEU A 1 185 ? -2.851 -11.384 -8.377 1.00 95.19 185 LEU A O 1
ATOM 1440 N N . GLY A 1 186 ? -1.455 -13.017 -9.029 1.00 94.56 186 GLY A N 1
ATOM 1441 C CA . GLY A 1 186 ? -2.487 -13.935 -9.504 1.00 94.56 186 GLY A CA 1
ATOM 1442 C C . GLY A 1 186 ? -3.154 -13.469 -10.801 1.00 94.56 186 GLY A C 1
ATOM 1443 O O . GLY A 1 186 ? -4.332 -13.752 -11.015 1.00 94.56 186 GLY A O 1
ATOM 1444 N N . ILE A 1 187 ? -2.432 -12.716 -11.635 1.00 93.69 187 ILE A N 1
ATOM 1445 C CA . ILE A 1 187 ? -2.896 -12.224 -12.935 1.00 93.69 187 ILE A CA 1
ATOM 1446 C C . ILE A 1 187 ? -2.505 -13.250 -13.996 1.00 93.69 187 ILE A C 1
ATOM 1448 O O . ILE A 1 187 ? -1.331 -13.556 -14.179 1.00 93.69 187 ILE A O 1
ATOM 1452 N N . GLN A 1 188 ? -3.488 -13.792 -14.715 1.00 91.31 188 GLN A N 1
ATOM 1453 C CA . GLN A 1 188 ? -3.214 -14.786 -15.755 1.00 91.31 188 GLN A CA 1
ATOM 1454 C C . GLN A 1 188 ? -2.549 -14.140 -16.972 1.00 91.31 188 GLN A C 1
ATOM 1456 O O . GLN A 1 188 ? -2.853 -13.001 -17.317 1.00 91.31 188 GLN A O 1
ATOM 1461 N N . LYS A 1 189 ? -1.737 -14.902 -17.713 1.00 89.12 189 LYS A N 1
ATOM 1462 C CA . LYS A 1 189 ? -1.024 -14.410 -18.906 1.00 89.12 189 LYS A CA 1
ATOM 1463 C C . LYS A 1 189 ? -1.921 -13.711 -19.938 1.00 89.12 189 LYS A C 1
ATOM 1465 O O . LYS A 1 189 ? -1.527 -12.699 -20.504 1.00 89.12 189 LYS A O 1
ATOM 1470 N N . VAL A 1 190 ? -3.132 -14.222 -20.172 1.00 89.00 190 VAL A N 1
ATOM 1471 C CA . VAL A 1 190 ? -4.091 -13.591 -21.100 1.00 89.00 190 VAL A CA 1
ATOM 1472 C C . VAL A 1 190 ? -4.501 -12.203 -20.597 1.00 89.00 190 VAL A C 1
ATOM 1474 O O . VAL A 1 190 ? -4.467 -11.240 -21.354 1.00 89.00 190 VAL A O 1
ATOM 1477 N N . GLN A 1 191 ? -4.801 -12.087 -19.301 1.00 87.50 191 GLN A N 1
ATOM 1478 C CA . GLN A 1 191 ? -5.166 -10.821 -18.661 1.00 87.50 191 GLN A CA 1
ATOM 1479 C C . GLN A 1 191 ? -3.983 -9.847 -18.621 1.00 87.50 191 GLN A C 1
ATOM 1481 O O . GLN A 1 191 ? -4.167 -8.654 -18.826 1.00 87.50 191 GLN A O 1
ATOM 1486 N N . LEU A 1 192 ? -2.766 -10.349 -18.396 1.00 88.75 192 LEU A N 1
ATOM 1487 C CA . LEU A 1 192 ? -1.535 -9.559 -18.451 1.00 88.75 192 LEU A CA 1
ATOM 1488 C C . LEU A 1 192 ? -1.367 -8.891 -19.823 1.00 88.75 192 LEU A C 1
ATOM 1490 O O . LEU A 1 192 ? -1.117 -7.692 -19.888 1.00 88.75 192 LEU A O 1
ATOM 1494 N N . MET A 1 193 ? -1.561 -9.638 -20.916 1.00 89.50 193 MET A N 1
ATOM 1495 C CA . MET A 1 193 ? -1.459 -9.089 -22.275 1.00 89.50 193 MET A CA 1
ATOM 1496 C C . MET A 1 193 ? -2.528 -8.025 -22.560 1.00 89.50 193 MET A C 1
ATOM 1498 O O . MET A 1 193 ? -2.226 -7.004 -23.176 1.00 89.50 193 MET A O 1
ATOM 1502 N N . GLU A 1 194 ? -3.763 -8.239 -22.101 1.00 90.00 194 GLU A N 1
ATOM 1503 C CA . GLU A 1 194 ? -4.842 -7.250 -22.223 1.00 90.00 194 GLU A CA 1
ATOM 1504 C C . GLU A 1 194 ? -4.538 -5.970 -21.432 1.00 90.00 194 GLU A C 1
ATOM 1506 O O . GLU A 1 194 ? -4.718 -4.868 -21.951 1.00 90.00 194 GLU A O 1
ATOM 1511 N N . LEU A 1 195 ? -4.032 -6.108 -20.203 1.00 90.62 195 LEU A N 1
ATOM 1512 C CA . LEU A 1 195 ? -3.649 -4.981 -19.353 1.00 90.62 195 LEU A CA 1
ATOM 1513 C C . LEU A 1 195 ? -2.497 -4.179 -19.960 1.00 90.62 195 LEU A C 1
ATOM 1515 O O . LEU A 1 195 ? -2.602 -2.961 -20.050 1.00 90.62 195 LEU A O 1
ATOM 1519 N N . ILE A 1 196 ? -1.439 -4.844 -20.433 1.00 90.88 196 ILE A N 1
ATOM 1520 C CA . ILE A 1 196 ? -0.303 -4.179 -21.090 1.00 90.88 196 ILE A CA 1
ATOM 1521 C C . ILE A 1 196 ? -0.778 -3.374 -22.300 1.00 90.88 196 ILE A C 1
ATOM 1523 O O . ILE A 1 196 ? -0.424 -2.204 -22.435 1.00 90.88 196 ILE A O 1
ATOM 1527 N N . LYS A 1 197 ? -1.628 -3.967 -23.148 1.00 89.38 197 LYS A N 1
ATOM 1528 C CA . LYS A 1 197 ? -2.194 -3.267 -24.304 1.00 89.38 197 LYS A CA 1
ATOM 1529 C C . LYS A 1 197 ? -2.953 -2.007 -23.877 1.00 89.38 197 LYS A C 1
ATOM 1531 O O . LYS A 1 197 ? -2.759 -0.946 -24.461 1.00 89.38 197 LYS A O 1
ATOM 1536 N N . HIS A 1 198 ? -3.776 -2.111 -22.836 1.00 89.00 198 HIS A N 1
ATOM 1537 C CA . HIS A 1 198 ? -4.513 -0.968 -22.309 1.00 89.00 198 HIS A CA 1
ATOM 1538 C C . HIS A 1 198 ? -3.585 0.128 -21.756 1.00 89.00 198 HIS A C 1
ATOM 1540 O O . HIS A 1 198 ? -3.818 1.315 -21.985 1.00 89.00 198 HIS A O 1
ATOM 1546 N N . PHE A 1 199 ? -2.504 -0.249 -21.067 1.00 87.06 199 PHE A N 1
ATOM 1547 C CA . PHE A 1 199 ? -1.524 0.707 -20.545 1.00 87.06 199 PHE A CA 1
ATOM 1548 C C . PHE A 1 199 ? -0.827 1.477 -21.672 1.00 87.06 199 PHE A C 1
ATOM 1550 O O . PHE A 1 199 ? -0.667 2.693 -21.564 1.00 87.06 199 PHE A O 1
ATOM 1557 N N . GLN A 1 200 ? -0.479 0.803 -22.770 1.00 81.12 200 GLN A N 1
ATOM 1558 C CA . GLN A 1 200 ? 0.108 1.436 -23.955 1.00 81.12 200 GLN A CA 1
ATOM 1559 C C . GLN A 1 200 ? -0.856 2.432 -24.615 1.00 81.12 200 GLN A C 1
ATOM 1561 O O . GLN A 1 200 ? -0.459 3.547 -24.940 1.00 81.12 200 GLN A O 1
ATOM 1566 N N . GLU A 1 201 ? -2.133 2.068 -24.766 1.00 77.88 201 GLU A N 1
ATOM 1567 C CA . GLU A 1 201 ? -3.161 2.950 -25.339 1.00 77.88 201 GLU A CA 1
ATOM 1568 C C . GLU A 1 201 ? -3.340 4.231 -24.504 1.00 77.88 201 GLU A C 1
ATOM 1570 O O . GLU A 1 201 ? -3.384 5.327 -25.063 1.00 77.88 201 GLU A O 1
ATOM 1575 N N . SER A 1 202 ? -3.333 4.117 -23.171 1.00 65.19 202 SER A N 1
ATOM 1576 C CA . SER A 1 202 ? -3.467 5.276 -22.275 1.00 65.19 202 SER A CA 1
ATOM 1577 C C . SER A 1 202 ? -2.284 6.254 -22.324 1.00 65.19 202 SER A C 1
ATOM 1579 O O . SER A 1 202 ? -2.481 7.453 -22.152 1.00 65.19 202 SER A O 1
ATOM 1581 N N . GLN A 1 203 ? -1.066 5.785 -22.625 1.00 58.66 203 GLN A N 1
ATOM 1582 C CA . GLN A 1 203 ? 0.093 6.673 -22.798 1.00 58.66 203 GLN A CA 1
ATOM 1583 C C . GLN A 1 203 ? 0.009 7.521 -24.076 1.00 58.66 203 GLN A C 1
ATOM 1585 O O . GLN A 1 203 ? 0.591 8.604 -24.135 1.00 58.66 203 GLN A O 1
ATOM 1590 N N . HIS A 1 204 ? -0.699 7.043 -25.104 1.00 56.72 204 HIS A N 1
ATOM 1591 C CA . HIS A 1 204 ? -0.834 7.751 -26.377 1.00 56.72 204 HIS A CA 1
ATOM 1592 C C . HIS A 1 204 ? -1.906 8.848 -26.351 1.00 56.72 204 HIS A C 1
ATOM 1594 O O . HIS A 1 204 ? -1.758 9.838 -27.064 1.00 56.72 204 HIS A O 1
ATOM 1600 N N . GLU A 1 205 ? -2.947 8.715 -25.524 1.00 49.66 205 GLU A N 1
ATOM 1601 C CA . GLU A 1 205 ? -3.996 9.737 -25.375 1.00 49.66 205 GLU A CA 1
ATOM 1602 C C . GLU A 1 205 ? -3.529 10.974 -24.585 1.00 49.66 205 GLU A C 1
ATOM 1604 O O . GLU A 1 205 ? -4.028 12.066 -24.825 1.00 49.66 205 GLU A O 1
ATOM 1609 N N . GLU A 1 206 ? -2.538 10.848 -23.696 1.00 44.50 206 GLU A N 1
ATOM 1610 C CA . GLU A 1 206 ? -1.963 11.984 -22.947 1.00 44.50 206 GLU A CA 1
ATOM 1611 C C . GLU A 1 206 ? -1.001 12.857 -23.779 1.00 44.50 206 GLU A C 1
ATOM 1613 O O . GLU A 1 206 ? -0.629 13.953 -23.357 1.00 44.50 206 GLU A O 1
ATOM 1618 N N . LEU A 1 207 ? -0.579 12.375 -24.953 1.00 43.09 207 LEU A N 1
ATOM 1619 C CA . LEU A 1 207 ? 0.377 13.040 -25.850 1.00 43.09 207 LEU A CA 1
ATOM 1620 C C . LEU A 1 207 ? -0.278 13.628 -27.119 1.00 43.09 207 LEU A C 1
ATOM 1622 O O . LEU A 1 207 ? 0.442 14.176 -27.960 1.00 43.09 207 LEU A O 1
ATOM 1626 N N . ALA A 1 208 ? -1.603 13.509 -27.264 1.00 40.69 208 ALA A N 1
ATOM 1627 C CA . ALA A 1 208 ? -2.405 14.008 -28.389 1.00 40.69 208 ALA A CA 1
ATOM 1628 C C . ALA A 1 208 ? -3.249 15.231 -27.991 1.00 40.69 208 ALA A C 1
ATOM 1630 O O . ALA A 1 208 ? -3.366 16.151 -28.836 1.00 40.69 208 ALA A O 1
#

InterPro domains:
  IPR007791 Co-chaperone DjlA, N-terminal [PF05099] (86-192)
  IPR029024 TerB-like [G3DSA:1.10.3680.10] (64-207)
  IPR029024 TerB-like [SSF158682] (73-201)
  IPR031493 Zinc-ribbon 15 [PF17032] (19-67)

Organism: NCBI:txid2527984

Secondary structure (DSSP, 8-state):
---EEEEEEEEEEEEEEEEETTTTEEEEEEEEEEEEEEEETTEEEEEEEEEEEEEEETTT--EEEGGGGG--HHHHHHHHHHHHHHHHHHHHGGGS---HHHHHHHHHHHHHHHSSPPPHHHHHHHHHHHHHHT--HHHHHHTTGGG--HHHHHHHHHHHHHHHTTTSSPPHHHHHHHHHHHHHHT--HHHHHHHHHHHHHHHHHTT-

Foldseek 3Di:
DKDKDKDKDKDFPDWDWFQDPVVRGIAIKTKIWIWMFIDTVNRGDGTPGTPAIWIAGPPPRDTHHPVRRPDDPVVVLVVVLVLLLLLLLLLCCLVPDHDPLLVVLSQVVSCVSPVDGDDPVNNVVSNVVSNVVPAHSLRSCLVCLVVADPVRLLSSLLSSVCSQCRVHDHDPSSVVSSVSSCVSNVHDPVNSVVSSVVSVVVVVVVVD

Sequence (208 aa):
MIIFGTRGITSTVESNQFNCPQCRTKRDGSLKNVSTFFTLYFIPLIPMGSRGKYVECHSCGGNFAEEVWQYDPDQEHAETMQKMLRVMIMAALADEEVDRFERAEIKKQYMELTGLPVADSTLDQEIKMAVESQVTLSRFVGGMVDGLSGHGRALVLKLAYHVMSAAGEMTPSQDRALDQLADTLGIQKVQLMELIKHFQESQHEELA

pLDDT: mean 91.53, std 8.45, range [40.69, 97.94]

Radius of gyration: 25.37 Å; chains: 1; bounding box: 48×35×81 Å